Protein AF-A0A3B1C155-F1 (afdb_monomer_lite)

Organism: NCBI:txid652676

pLDDT: mean 76.12, std 13.98, range [40.44, 89.75]

Sequence (208 aa):
MAEFFSDTAYKRLPAVIKDLPEKERDVFIMLRMRRSESFIALRLGISLGQTREMVGRVQETLIKSGALDLIQDPVFYQLDHPRIDNELDSRPLELPSHEMDVADRLELERFYGALEKSIGQLSKRSRRLLSLWYNKEMTAKEILNFYKKLDILVKEGKPIGQTTVQDIFYALEKNIQNLLEIVRTNLKQDGIELTRPALKTILEETGV

Foldseek 3Di:
DDPPDDPVLLVPDDPLLVPDDPLLVVLLSCLLVVADLLLSCVVVVHDSVVSVVSVVVNCVSCVVVVNNCSRDPDDDDDPPDPPPPPDPDPDDPPPPPPPDDPVVVVVVVLLVVLLVVLLVPDDPLLNVLLLCCQQVVDQLVRVLVVCVVVQHDSDPPDGSVRDDSVNSVVSNVVSLVSSVVSSCVSSPDPPDPCDSVNSVVVSNSNSD

Radius of gyration: 22.33 Å; chains: 1; bounding box: 38×47×70 Å

Secondary structure (DSSP, 8-state):
----S-HHHHHTS-HHHHTS-HHHHHHHHHHHTT--HHHHHHHHT--HHHHHHHHHHHHHHHHHTT-GGGTS---PPPTT----S----------------HHHHHHHHHHHHHHHHHHHHS-HHHHHHHHHHHTS---HHHHHHHHHHTT--SSTTS-GGG--HHHHHHHHHHHHHHHHHHHHHHH--TT----HHHHHHHHHHH--

InterPro domains:
  IPR013324 RNA polymerase sigma factor, region 3/4-like [SSF88659] (93-143)

Structure (mmCIF, N/CA/C/O backbone):
data_AF-A0A3B1C155-F1
#
_entry.id   AF-A0A3B1C155-F1
#
loop_
_atom_site.group_PDB
_atom_site.id
_atom_site.type_symbol
_atom_site.label_atom_id
_atom_site.label_alt_id
_atom_site.label_comp_id
_atom_site.label_asym_id
_atom_site.label_entity_id
_atom_site.label_seq_id
_atom_site.pdbx_PDB_ins_code
_atom_site.Cartn_x
_atom_site.Cartn_y
_atom_site.Cartn_z
_atom_site.occupancy
_atom_site.B_iso_or_equiv
_atom_site.auth_seq_id
_atom_site.auth_comp_id
_atom_site.auth_asym_id
_atom_site.auth_atom_id
_atom_site.pdbx_PDB_model_num
ATOM 1 N N . MET A 1 1 ? -3.635 -24.640 -5.086 1.00 40.59 1 MET A N 1
ATOM 2 C CA . MET A 1 1 ? -3.632 -23.800 -6.299 1.00 40.59 1 MET A CA 1
ATOM 3 C C . MET A 1 1 ? -4.219 -22.466 -5.896 1.00 40.59 1 MET A C 1
ATOM 5 O O . MET A 1 1 ? -5.299 -22.471 -5.323 1.00 40.59 1 MET A O 1
ATOM 9 N N . ALA A 1 2 ? -3.460 -21.380 -6.014 1.00 41.53 2 ALA A N 1
ATOM 10 C CA . ALA A 1 2 ? -3.899 -20.064 -5.559 1.00 41.53 2 ALA A CA 1
ATOM 11 C C . ALA A 1 2 ? -4.259 -19.236 -6.791 1.00 41.53 2 ALA A C 1
ATOM 13 O O . ALA A 1 2 ? -3.395 -18.594 -7.373 1.00 41.53 2 ALA A O 1
ATOM 14 N N . GLU A 1 3 ? -5.521 -19.300 -7.209 1.00 55.50 3 GLU A N 1
ATOM 15 C CA . GLU A 1 3 ? -6.057 -18.365 -8.197 1.00 55.50 3 GLU A CA 1
ATOM 16 C C . GLU A 1 3 ? -6.078 -16.974 -7.551 1.00 55.50 3 GLU A C 1
ATOM 18 O O . GLU A 1 3 ? -6.815 -16.717 -6.596 1.00 55.50 3 GLU A O 1
ATOM 23 N N . PHE A 1 4 ? -5.190 -16.088 -8.008 1.00 63.94 4 PHE A N 1
ATOM 24 C CA . PHE A 1 4 ? -5.036 -14.744 -7.441 1.00 63.94 4 PHE A CA 1
ATOM 25 C C . PHE A 1 4 ? -6.164 -13.794 -7.857 1.00 63.94 4 PHE A C 1
ATOM 27 O O . PHE A 1 4 ? -6.412 -12.794 -7.175 1.00 63.94 4 PHE A O 1
ATOM 34 N N . PHE A 1 5 ? -6.848 -14.112 -8.955 1.00 72.12 5 PHE A N 1
ATOM 35 C CA . PHE A 1 5 ? -7.905 -13.315 -9.562 1.00 72.12 5 PHE A CA 1
ATOM 36 C C . PHE A 1 5 ? -9.134 -14.179 -9.863 1.00 72.12 5 PHE A C 1
ATOM 38 O O . PHE A 1 5 ? -9.058 -15.401 -9.889 1.00 72.12 5 PHE A O 1
ATOM 45 N N . SER A 1 6 ? -10.288 -13.544 -10.085 1.00 76.94 6 SER A N 1
ATOM 46 C CA . SER A 1 6 ? -11.517 -14.267 -10.436 1.00 76.94 6 SER A CA 1
ATOM 47 C C . SER A 1 6 ? -11.410 -14.960 -11.802 1.00 76.94 6 SER A C 1
ATOM 49 O O . SER A 1 6 ? -10.804 -14.416 -12.726 1.00 76.94 6 SER A O 1
ATOM 51 N N . ASP A 1 7 ? -12.113 -16.082 -11.989 1.00 73.44 7 ASP A N 1
ATOM 52 C CA . ASP A 1 7 ? -12.229 -16.790 -13.280 1.00 73.44 7 ASP A CA 1
ATOM 53 C C . ASP A 1 7 ? -12.593 -15.875 -14.453 1.00 73.44 7 ASP A C 1
ATOM 55 O O . ASP A 1 7 ? -12.176 -16.072 -15.598 1.00 73.44 7 ASP A O 1
ATOM 59 N N . THR A 1 8 ? -13.394 -14.844 -14.183 1.00 73.81 8 THR A N 1
ATOM 60 C CA . THR A 1 8 ? -13.796 -13.868 -15.196 1.00 73.81 8 THR A CA 1
ATOM 61 C C . THR A 1 8 ? -12.634 -13.022 -15.712 1.00 73.81 8 THR A C 1
ATOM 63 O O . THR A 1 8 ? -12.645 -12.655 -16.888 1.00 73.81 8 THR A O 1
ATOM 66 N N . ALA A 1 9 ? -11.628 -12.737 -14.879 1.00 74.75 9 ALA A N 1
ATOM 67 C CA . ALA A 1 9 ? -10.438 -11.993 -15.282 1.00 74.75 9 ALA A CA 1
ATOM 68 C C . ALA A 1 9 ? -9.596 -12.808 -16.274 1.00 74.75 9 ALA A C 1
ATOM 70 O O . ALA A 1 9 ? -9.249 -12.302 -17.341 1.00 74.75 9 ALA A O 1
ATOM 71 N N . TYR A 1 10 ? -9.383 -14.097 -15.990 1.00 76.25 10 TYR A N 1
ATOM 72 C CA . TYR A 1 10 ? -8.639 -15.003 -16.869 1.00 76.25 10 TYR A CA 1
ATOM 73 C C . TYR A 1 10 ? -9.369 -15.297 -18.190 1.00 76.25 10 TYR A C 1
ATOM 75 O O . TYR A 1 10 ? -8.744 -15.386 -19.249 1.00 76.25 10 TYR A O 1
ATOM 83 N N . LYS A 1 11 ? -10.708 -15.377 -18.182 1.00 77.81 11 LYS A N 1
ATOM 84 C CA . LYS A 1 11 ? -11.500 -15.581 -19.412 1.00 77.81 11 LYS A CA 1
ATOM 85 C C . LYS A 1 11 ? -11.393 -14.413 -20.398 1.00 77.81 11 LYS A C 1
ATOM 87 O O . LYS A 1 11 ? -11.384 -14.646 -21.610 1.00 77.81 11 LYS A O 1
ATOM 92 N N . ARG A 1 12 ? -11.287 -13.182 -19.883 1.00 79.25 12 ARG A N 1
ATOM 93 C CA . ARG A 1 12 ? -11.211 -11.928 -20.657 1.00 79.25 12 ARG A CA 1
ATOM 94 C C . ARG A 1 12 ? -9.800 -11.567 -21.131 1.00 79.25 12 ARG A C 1
ATOM 96 O O . ARG A 1 12 ? -9.617 -10.479 -21.675 1.00 79.25 12 ARG A O 1
ATOM 103 N N . LEU A 1 13 ? -8.815 -12.442 -20.928 1.00 83.06 13 LEU A N 1
ATOM 104 C CA . LEU A 1 13 ? -7.473 -12.235 -21.461 1.00 83.06 13 LEU A CA 1
ATOM 105 C C . LEU A 1 13 ? -7.482 -12.288 -23.003 1.00 83.06 13 LEU A C 1
ATOM 107 O O . LEU A 1 13 ? -8.156 -13.157 -23.575 1.00 83.06 13 LEU A O 1
ATOM 111 N N . PRO A 1 14 ? -6.733 -11.401 -23.682 1.00 83.12 14 PRO A N 1
ATOM 112 C CA . PRO A 1 14 ? -6.468 -11.517 -25.114 1.00 83.12 14 PRO A CA 1
ATOM 113 C C . PRO A 1 14 ? -5.831 -12.866 -25.448 1.00 83.12 14 PRO A C 1
ATOM 115 O O . PRO A 1 14 ? -5.092 -13.412 -24.630 1.00 83.12 14 PRO A O 1
ATOM 118 N N . ALA A 1 15 ? -6.076 -13.387 -26.654 1.00 83.06 15 ALA A N 1
ATOM 119 C CA . ALA A 1 15 ? -5.503 -14.664 -27.097 1.00 83.06 15 ALA A CA 1
ATOM 120 C C . ALA A 1 15 ? -3.973 -14.692 -26.933 1.00 83.06 15 ALA A C 1
ATOM 122 O O . ALA A 1 15 ? -3.433 -15.618 -26.347 1.00 83.06 15 ALA A O 1
ATOM 123 N N . VAL A 1 16 ? -3.314 -13.593 -27.302 1.00 80.62 16 VAL A N 1
ATOM 124 C CA . VAL A 1 16 ? -1.853 -13.431 -27.246 1.00 80.62 16 VAL A CA 1
ATOM 125 C C . VAL A 1 16 ? -1.290 -13.499 -25.818 1.00 80.62 16 VAL A C 1
ATOM 127 O O . VAL A 1 16 ? -0.154 -13.902 -25.615 1.00 80.62 16 VAL A O 1
ATOM 130 N N . ILE A 1 17 ? -2.092 -13.138 -24.811 1.00 86.00 17 ILE A N 1
ATOM 131 C CA . ILE A 1 17 ? -1.708 -13.230 -23.395 1.00 86.00 17 ILE A CA 1
ATOM 132 C C . ILE A 1 17 ? -2.067 -14.599 -22.809 1.00 86.00 17 ILE A C 1
ATOM 134 O O . ILE A 1 17 ? -1.412 -15.058 -21.878 1.00 86.00 17 ILE A O 1
ATOM 138 N N . LYS A 1 18 ? -3.088 -15.286 -23.341 1.00 84.69 18 LYS A N 1
ATOM 139 C CA . LYS A 1 18 ? -3.468 -16.636 -22.885 1.00 84.69 18 LYS A CA 1
ATOM 140 C C . LYS A 1 18 ? -2.357 -17.661 -23.103 1.00 84.69 18 LYS A C 1
ATOM 142 O O . LYS A 1 18 ? -2.266 -18.592 -22.307 1.00 84.69 18 LYS A O 1
ATOM 147 N N . ASP A 1 19 ? -1.519 -17.440 -24.112 1.00 84.31 19 ASP A N 1
ATOM 148 C CA . ASP A 1 19 ? -0.389 -18.305 -24.455 1.00 84.31 19 ASP A CA 1
ATOM 149 C C . ASP A 1 19 ? 0.839 -18.094 -23.545 1.00 84.31 19 ASP A C 1
ATOM 151 O O . ASP A 1 19 ? 1.776 -18.892 -23.575 1.00 84.31 19 ASP A O 1
ATOM 155 N N . LEU A 1 20 ? 0.841 -17.053 -22.701 1.00 85.00 20 LEU A N 1
ATOM 156 C CA . LEU A 1 20 ? 1.942 -16.768 -21.779 1.00 85.00 20 LEU A CA 1
ATOM 157 C C . LEU A 1 20 ? 1.885 -17.631 -20.497 1.00 85.00 20 LEU A C 1
ATOM 159 O O . LEU A 1 20 ? 0.808 -18.055 -20.049 1.00 85.00 20 LEU A O 1
ATOM 163 N N . PRO A 1 21 ? 3.040 -17.846 -19.835 1.00 87.50 21 PRO A N 1
ATOM 164 C CA . PRO A 1 21 ? 3.119 -18.448 -18.508 1.00 87.50 21 PRO A CA 1
ATOM 165 C C . PRO A 1 21 ? 2.150 -17.814 -17.502 1.00 87.50 21 PRO A C 1
ATOM 167 O O . PRO A 1 21 ? 1.868 -16.620 -17.540 1.00 87.50 21 PRO A O 1
ATOM 170 N N . GLU A 1 22 ? 1.658 -18.609 -16.551 1.00 84.38 22 GLU A N 1
ATOM 171 C CA . GLU A 1 22 ? 0.647 -18.186 -15.564 1.00 84.38 22 GLU A CA 1
ATOM 172 C C . GLU A 1 22 ? 1.036 -16.913 -14.796 1.00 84.38 22 GLU A C 1
ATOM 174 O O . GLU A 1 22 ? 0.240 -15.986 -14.687 1.00 84.38 22 GLU A O 1
ATOM 179 N N . LYS A 1 23 ? 2.304 -16.806 -14.384 1.00 85.12 23 LYS A N 1
ATOM 180 C CA . LYS A 1 23 ? 2.818 -15.603 -13.714 1.00 85.12 23 LYS A CA 1
ATOM 181 C C . LYS A 1 23 ? 2.786 -14.362 -14.606 1.00 85.12 23 LYS A C 1
ATOM 183 O O . LYS A 1 23 ? 2.501 -13.278 -14.122 1.00 85.12 23 LYS A O 1
ATOM 188 N N . GLU A 1 24 ? 3.049 -14.504 -15.901 1.00 85.56 24 GLU A N 1
ATOM 189 C CA . GLU A 1 24 ? 3.033 -13.385 -16.853 1.00 85.56 24 GLU A CA 1
ATOM 190 C C . GLU A 1 24 ? 1.596 -12.952 -17.184 1.00 85.56 24 GLU A C 1
ATOM 192 O O . GLU A 1 24 ? 1.324 -11.763 -17.361 1.00 85.56 24 GLU A O 1
ATOM 197 N N . ARG A 1 25 ? 0.641 -13.893 -17.155 1.00 87.75 25 ARG A N 1
ATOM 198 C CA . ARG A 1 25 ? -0.798 -13.589 -17.208 1.00 87.75 25 ARG A CA 1
ATOM 199 C C . ARG A 1 25 ? -1.250 -12.779 -15.995 1.00 87.75 25 ARG A C 1
ATOM 201 O O . ARG A 1 25 ? -1.991 -11.809 -16.154 1.00 87.75 25 ARG A O 1
ATOM 208 N N . ASP A 1 26 ? -0.766 -13.126 -14.806 1.00 86.81 26 ASP A N 1
ATOM 209 C CA . ASP A 1 26 ? -1.037 -12.364 -13.584 1.00 86.81 26 ASP A CA 1
ATOM 210 C C . ASP A 1 26 ? -0.421 -10.960 -13.639 1.00 86.81 26 ASP A C 1
ATOM 212 O O . ASP A 1 26 ? -1.090 -9.984 -13.293 1.00 86.81 26 ASP A O 1
ATOM 216 N N . VAL A 1 27 ? 0.815 -10.837 -14.142 1.00 87.31 27 VAL A N 1
ATOM 217 C CA . VAL A 1 27 ? 1.475 -9.542 -14.390 1.00 87.31 27 VAL A CA 1
ATOM 218 C C . VAL A 1 27 ? 0.626 -8.684 -15.329 1.00 87.31 27 VAL A C 1
ATOM 220 O O . VAL A 1 27 ? 0.359 -7.529 -15.008 1.00 87.31 27 VAL A O 1
ATOM 223 N N . PHE A 1 28 ? 0.119 -9.238 -16.435 1.00 87.31 28 PHE A N 1
ATOM 224 C CA . PHE A 1 28 ? -0.764 -8.512 -17.353 1.00 87.31 28 PHE A CA 1
ATOM 225 C C . PHE A 1 28 ? -2.033 -7.984 -16.667 1.00 87.31 28 PHE A C 1
ATOM 227 O O . PHE A 1 28 ? -2.400 -6.822 -16.854 1.00 87.31 28 PHE A O 1
ATOM 234 N N . ILE A 1 29 ? -2.703 -8.809 -15.855 1.00 85.62 29 ILE A N 1
ATOM 235 C CA . ILE A 1 29 ? -3.909 -8.387 -15.126 1.00 85.62 29 ILE A CA 1
ATOM 236 C C . ILE A 1 29 ? -3.573 -7.228 -14.177 1.00 85.62 29 ILE A C 1
ATOM 238 O O . ILE A 1 29 ? -4.312 -6.244 -14.128 1.00 85.62 29 ILE A O 1
ATOM 242 N N . MET A 1 30 ? -2.450 -7.308 -13.460 1.00 84.38 30 MET A N 1
ATOM 243 C CA . MET A 1 30 ? -2.012 -6.250 -12.545 1.00 84.38 30 MET A CA 1
ATOM 244 C C . MET A 1 30 ? -1.621 -4.958 -13.276 1.00 84.38 30 MET A C 1
ATOM 246 O O . MET A 1 30 ? -1.990 -3.876 -12.816 1.00 84.38 30 MET A O 1
ATOM 250 N N . LEU A 1 31 ? -0.953 -5.058 -14.428 1.00 83.69 31 LEU A N 1
ATOM 251 C CA . LEU A 1 31 ? -0.627 -3.911 -15.282 1.00 83.69 31 LEU A CA 1
ATOM 252 C C . LEU A 1 31 ? -1.895 -3.217 -15.787 1.00 83.69 31 LEU A C 1
ATOM 254 O O . LEU A 1 31 ? -2.018 -1.999 -15.681 1.00 83.69 31 LEU A O 1
ATOM 258 N N . ARG A 1 32 ? -2.896 -3.985 -16.230 1.00 83.88 32 ARG A N 1
ATOM 259 C CA . ARG A 1 32 ? -4.204 -3.447 -16.638 1.00 83.88 32 ARG A CA 1
ATOM 260 C C . ARG A 1 32 ? -4.941 -2.745 -15.490 1.00 83.88 32 ARG A C 1
ATOM 262 O O . ARG A 1 32 ? -5.703 -1.811 -15.719 1.00 83.88 32 ARG A O 1
ATOM 269 N N . MET A 1 33 ? -4.715 -3.175 -14.250 1.00 80.12 33 MET A N 1
ATOM 270 C CA . MET A 1 33 ? -5.220 -2.521 -13.036 1.00 80.12 33 MET A CA 1
ATOM 271 C C . MET A 1 33 ? -4.372 -1.316 -12.588 1.00 80.12 33 MET A C 1
ATOM 273 O O . MET A 1 33 ? -4.596 -0.809 -11.489 1.00 80.12 33 MET A O 1
ATOM 277 N N . ARG A 1 34 ? -3.406 -0.861 -13.402 1.00 79.00 34 ARG A N 1
ATOM 278 C CA . ARG A 1 34 ? -2.493 0.257 -13.111 1.00 79.00 34 ARG A CA 1
ATOM 279 C C . ARG A 1 34 ? -1.650 0.044 -11.847 1.00 79.00 34 ARG A C 1
ATOM 281 O O . ARG A 1 34 ? -1.345 0.991 -11.127 1.00 79.00 34 ARG A O 1
ATOM 288 N N . ARG A 1 35 ? -1.291 -1.207 -11.540 1.00 81.75 35 ARG A N 1
ATOM 289 C CA . ARG A 1 35 ? -0.404 -1.524 -10.410 1.00 81.75 35 ARG A CA 1
ATOM 290 C C . ARG A 1 35 ? 1.057 -1.328 -10.809 1.00 81.75 35 ARG A C 1
ATOM 292 O O . ARG A 1 35 ? 1.451 -1.683 -11.915 1.00 81.75 35 ARG A O 1
ATOM 299 N N . SER A 1 36 ? 1.850 -0.781 -9.890 1.00 81.38 36 SER A N 1
ATOM 300 C CA . SER A 1 36 ? 3.282 -0.552 -10.092 1.00 81.38 36 SER A CA 1
ATOM 301 C C . SER A 1 36 ? 4.075 -1.862 -10.116 1.00 81.38 36 SER A C 1
ATOM 303 O O . SER A 1 36 ? 3.673 -2.861 -9.516 1.00 81.38 36 SER A O 1
ATOM 305 N N . GLU A 1 37 ? 5.244 -1.854 -10.759 1.00 81.38 37 GLU A N 1
ATOM 306 C CA . GLU A 1 37 ? 6.154 -3.010 -10.786 1.00 81.38 37 GLU A CA 1
ATOM 307 C C . GLU A 1 37 ? 6.524 -3.479 -9.373 1.00 81.38 37 GLU A C 1
ATOM 309 O O . GLU A 1 37 ? 6.542 -4.676 -9.098 1.00 81.38 37 GLU A O 1
ATOM 314 N N . SER A 1 38 ? 6.737 -2.541 -8.447 1.00 74.00 38 SER A N 1
ATOM 315 C CA . SER A 1 38 ? 7.033 -2.835 -7.042 1.00 74.00 38 SER A CA 1
ATOM 316 C C . SER A 1 38 ? 5.896 -3.605 -6.364 1.00 74.00 38 SER A C 1
ATOM 318 O O . SER A 1 38 ? 6.141 -4.563 -5.629 1.00 74.00 38 SER A O 1
ATOM 320 N N . PHE A 1 39 ? 4.643 -3.232 -6.645 1.00 81.19 39 PHE A N 1
ATOM 321 C CA . PHE A 1 39 ? 3.471 -3.944 -6.139 1.00 81.19 39 PHE A CA 1
ATOM 322 C C . PHE A 1 39 ? 3.385 -5.360 -6.718 1.00 81.19 39 PHE A C 1
ATOM 324 O O . PHE A 1 39 ? 3.111 -6.315 -5.992 1.00 81.19 39 PHE A O 1
ATOM 331 N N . ILE A 1 40 ? 3.647 -5.506 -8.018 1.00 85.25 40 ILE A N 1
ATOM 332 C CA . ILE A 1 40 ? 3.621 -6.794 -8.721 1.00 85.25 40 ILE A CA 1
ATOM 333 C C . ILE A 1 40 ? 4.696 -7.737 -8.160 1.00 85.25 40 ILE A C 1
ATOM 335 O O . ILE A 1 40 ? 4.392 -8.890 -7.84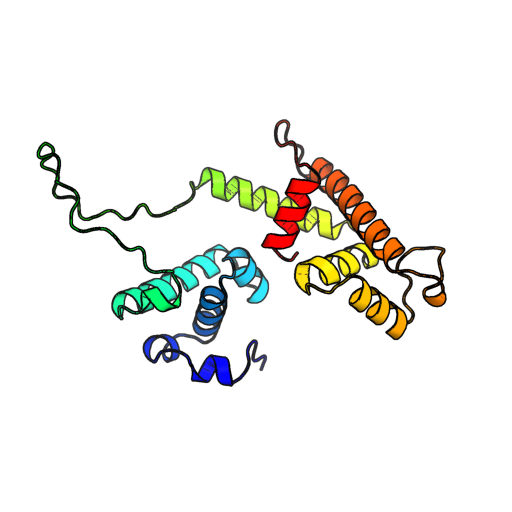7 1.00 85.25 40 ILE A O 1
ATOM 339 N N . ALA A 1 41 ? 5.918 -7.236 -7.955 1.00 83.38 41 ALA A N 1
ATOM 340 C CA . ALA A 1 41 ? 7.039 -7.988 -7.393 1.00 83.38 41 ALA A CA 1
ATOM 341 C C . ALA A 1 41 ? 6.702 -8.553 -6.007 1.00 83.38 41 ALA A C 1
ATOM 343 O O . ALA A 1 41 ? 6.821 -9.756 -5.757 1.00 83.38 41 ALA A O 1
ATOM 344 N N . LEU A 1 42 ? 6.184 -7.688 -5.130 1.00 79.50 42 LEU A N 1
ATOM 345 C CA . LEU A 1 42 ? 5.778 -8.051 -3.776 1.00 79.50 42 LEU A CA 1
ATOM 346 C C . LEU A 1 42 ? 4.606 -9.038 -3.776 1.00 79.50 42 LEU A C 1
ATOM 348 O O . LEU A 1 42 ? 4.569 -9.970 -2.972 1.00 79.50 42 LEU A O 1
ATOM 352 N N . ARG A 1 43 ? 3.654 -8.870 -4.698 1.00 81.94 43 ARG A N 1
ATOM 353 C CA . ARG A 1 43 ? 2.464 -9.720 -4.793 1.00 81.94 43 ARG A CA 1
ATOM 354 C C . ARG A 1 43 ? 2.772 -11.122 -5.314 1.00 81.94 43 ARG A C 1
ATOM 356 O O . ARG A 1 43 ? 2.146 -12.076 -4.857 1.00 81.94 43 ARG A O 1
ATOM 363 N N . LEU A 1 44 ? 3.714 -11.239 -6.246 1.00 82.81 44 LEU A N 1
ATOM 364 C CA . LEU A 1 44 ? 4.136 -12.508 -6.844 1.00 82.81 44 LEU A CA 1
ATOM 365 C C . LEU A 1 44 ? 5.293 -13.176 -6.084 1.00 82.81 44 LEU A C 1
ATOM 367 O O . LEU A 1 44 ? 5.643 -14.316 -6.396 1.00 82.81 44 LEU A O 1
ATOM 371 N N . GLY A 1 45 ? 5.871 -12.498 -5.086 1.00 82.88 45 GLY A N 1
ATOM 372 C CA . GLY A 1 45 ? 6.995 -13.003 -4.295 1.00 82.88 45 GLY A CA 1
ATOM 373 C C . GLY A 1 45 ? 8.269 -13.190 -5.123 1.00 82.88 45 GLY A C 1
ATOM 374 O O . GLY A 1 45 ? 9.026 -14.128 -4.877 1.00 82.88 45 GLY A O 1
ATOM 375 N N . ILE A 1 46 ? 8.473 -12.344 -6.135 1.00 85.56 46 ILE A N 1
ATOM 376 C CA . ILE A 1 46 ? 9.618 -12.385 -7.056 1.00 85.56 46 ILE A CA 1
ATOM 377 C C . ILE A 1 46 ? 10.433 -11.095 -6.950 1.00 85.56 46 ILE A C 1
ATOM 379 O O . ILE A 1 46 ? 9.963 -10.090 -6.418 1.00 85.56 46 ILE A O 1
ATOM 383 N N . SER A 1 47 ? 11.671 -11.113 -7.447 1.00 83.69 47 SER A N 1
ATOM 384 C CA . SER A 1 47 ? 12.509 -9.914 -7.413 1.00 83.69 47 SER A CA 1
ATOM 385 C C . SER A 1 47 ? 12.005 -8.844 -8.385 1.00 83.69 47 SER A C 1
ATOM 387 O O . SER A 1 47 ? 11.328 -9.127 -9.378 1.00 83.69 47 SER A O 1
ATOM 389 N N . LEU A 1 48 ? 12.369 -7.591 -8.118 1.00 77.00 48 LEU A N 1
ATOM 390 C CA . LEU A 1 48 ? 11.997 -6.455 -8.963 1.00 77.00 48 LEU A CA 1
ATOM 391 C C . LEU A 1 48 ? 12.611 -6.577 -10.371 1.00 77.00 48 LEU A C 1
ATOM 393 O O . LEU A 1 48 ? 11.942 -6.299 -11.361 1.00 77.00 48 LEU A O 1
ATOM 397 N N . GLY A 1 49 ? 13.831 -7.120 -10.473 1.00 78.19 49 GLY A N 1
ATOM 398 C CA . GLY A 1 49 ? 14.464 -7.457 -11.754 1.00 78.19 49 GLY A CA 1
ATOM 399 C C . GLY A 1 49 ? 13.679 -8.503 -12.553 1.00 78.19 49 GLY A C 1
ATOM 400 O O . GLY A 1 49 ? 13.374 -8.281 -13.720 1.00 78.19 49 GLY A O 1
ATOM 401 N N . GLN A 1 50 ? 13.253 -9.595 -11.910 1.00 79.69 50 GLN A N 1
ATOM 402 C CA . GLN A 1 50 ? 12.405 -10.610 -12.554 1.00 79.69 50 GLN A CA 1
ATOM 403 C C . GLN A 1 50 ? 11.040 -10.047 -12.960 1.00 79.69 50 GLN A C 1
ATOM 405 O O . GLN A 1 50 ? 10.496 -10.413 -13.998 1.00 79.69 50 GLN A O 1
ATOM 410 N N . THR A 1 51 ? 10.494 -9.138 -12.153 1.00 83.25 51 THR A N 1
ATOM 411 C CA . THR A 1 51 ? 9.232 -8.461 -12.458 1.00 83.25 51 THR A CA 1
ATOM 412 C C . THR A 1 51 ? 9.368 -7.596 -13.701 1.00 83.25 51 THR A C 1
ATOM 414 O O . THR A 1 51 ? 8.532 -7.704 -14.590 1.00 83.25 51 THR A O 1
ATOM 417 N N . ARG A 1 52 ? 10.448 -6.817 -13.824 1.00 78.88 52 ARG A N 1
ATOM 418 C CA . ARG A 1 52 ? 10.746 -6.032 -15.031 1.00 78.88 52 ARG A CA 1
ATOM 419 C C . ARG A 1 52 ? 10.907 -6.898 -16.269 1.00 78.88 52 ARG A C 1
ATOM 421 O O . ARG A 1 52 ? 10.345 -6.572 -17.305 1.00 78.88 52 ARG A O 1
ATOM 428 N N . GLU A 1 53 ? 11.605 -8.026 -16.166 1.00 82.88 53 GLU A N 1
ATOM 429 C CA . GLU A 1 53 ? 11.716 -8.973 -17.282 1.00 82.88 53 GLU A CA 1
ATOM 430 C C . GLU A 1 53 ? 10.355 -9.544 -17.703 1.00 82.88 53 GLU A C 1
ATOM 432 O O . GLU A 1 53 ? 10.113 -9.766 -18.889 1.00 82.88 53 GLU A O 1
ATOM 437 N N . MET A 1 54 ? 9.461 -9.816 -16.749 1.00 84.31 54 MET A N 1
ATOM 438 C CA . MET A 1 54 ? 8.107 -10.295 -17.043 1.00 84.31 54 MET A CA 1
ATOM 439 C C . MET A 1 54 ? 7.225 -9.191 -17.634 1.00 84.31 54 MET A C 1
ATOM 441 O O . MET A 1 54 ? 6.499 -9.441 -18.591 1.00 84.31 54 MET A O 1
ATOM 445 N N . VAL A 1 55 ? 7.315 -7.967 -17.113 1.00 84.25 55 VAL A N 1
ATOM 446 C CA . VAL A 1 55 ? 6.625 -6.790 -17.659 1.00 84.25 55 VAL A CA 1
ATOM 447 C C . VAL A 1 55 ? 7.095 -6.517 -19.087 1.00 84.25 55 VAL A C 1
ATOM 449 O O . VAL A 1 55 ? 6.256 -6.355 -19.969 1.00 84.25 55 VAL A O 1
ATOM 452 N N . GLY A 1 56 ? 8.405 -6.559 -19.337 1.00 81.94 56 GLY A N 1
ATOM 453 C CA . GLY A 1 56 ? 8.992 -6.391 -20.665 1.00 81.94 56 GLY A CA 1
ATOM 454 C C . GLY A 1 56 ? 8.510 -7.450 -21.656 1.00 81.94 56 GLY A C 1
ATOM 455 O O . GLY A 1 56 ? 8.097 -7.108 -22.758 1.00 81.94 56 GLY A O 1
ATOM 456 N N . ARG A 1 57 ? 8.450 -8.726 -21.250 1.00 81.88 57 ARG A N 1
ATOM 457 C CA . ARG A 1 57 ? 7.888 -9.810 -22.081 1.00 81.88 57 ARG A CA 1
ATOM 458 C C . ARG A 1 57 ? 6.412 -9.606 -22.410 1.00 81.88 57 ARG A C 1
ATOM 460 O O . ARG A 1 57 ? 6.005 -9.791 -23.559 1.00 81.88 57 ARG A O 1
ATOM 467 N N . VAL A 1 58 ? 5.606 -9.205 -21.426 1.00 84.56 58 VAL A N 1
ATOM 468 C CA . VAL A 1 58 ? 4.181 -8.897 -21.628 1.00 84.56 58 VAL A CA 1
ATOM 469 C C . VAL A 1 58 ? 4.022 -7.710 -22.581 1.00 84.56 58 VAL A C 1
ATOM 471 O O . VAL A 1 58 ? 3.241 -7.792 -23.526 1.00 84.56 58 VAL A O 1
ATOM 474 N N . GLN A 1 59 ? 4.791 -6.636 -22.389 1.00 81.19 59 GLN A N 1
ATOM 475 C CA . GLN A 1 59 ? 4.789 -5.463 -23.265 1.00 81.19 59 GLN A CA 1
ATOM 476 C C . GLN A 1 59 ? 5.217 -5.814 -24.690 1.00 81.19 59 GLN A C 1
ATOM 478 O O . GLN A 1 59 ? 4.510 -5.469 -25.628 1.00 81.19 59 GLN A O 1
ATOM 483 N N . GL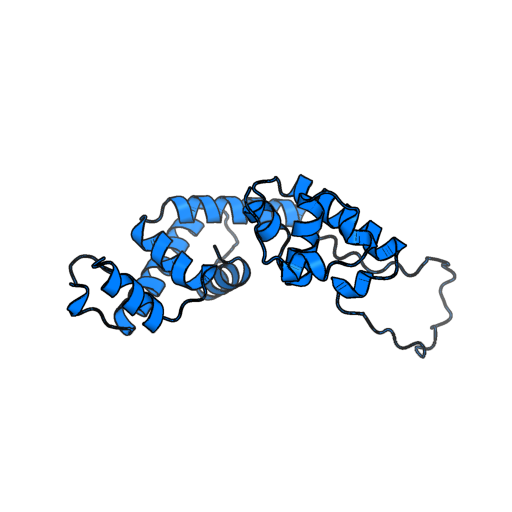U A 1 60 ? 6.311 -6.552 -24.872 1.00 78.44 60 GLU A N 1
ATOM 484 C CA . GLU A 1 60 ? 6.790 -6.980 -26.189 1.00 78.44 60 GLU A CA 1
ATOM 485 C C . GLU A 1 60 ? 5.735 -7.823 -26.923 1.00 78.44 60 GLU A C 1
ATOM 487 O O . GLU A 1 60 ? 5.487 -7.634 -28.116 1.00 78.44 60 GLU A O 1
ATOM 492 N N . THR A 1 61 ? 5.057 -8.712 -26.198 1.00 81.75 61 THR A N 1
ATOM 493 C CA . THR A 1 61 ? 3.972 -9.547 -26.730 1.00 81.75 61 THR A CA 1
ATOM 494 C C . THR A 1 61 ? 2.765 -8.705 -27.164 1.00 81.75 61 THR A C 1
ATOM 496 O O . THR A 1 61 ? 2.169 -8.950 -28.218 1.00 81.75 61 THR A O 1
ATOM 499 N N . LEU A 1 62 ? 2.419 -7.669 -26.397 1.00 80.25 62 LEU A N 1
ATOM 500 C CA . LEU A 1 62 ? 1.346 -6.729 -26.736 1.00 80.25 62 LEU A CA 1
ATOM 501 C C . LEU A 1 62 ? 1.726 -5.787 -27.884 1.00 80.25 62 LEU A C 1
ATOM 503 O O . LEU A 1 62 ? 0.888 -5.506 -28.734 1.00 80.25 62 LEU A O 1
ATOM 507 N N . ILE A 1 63 ? 2.987 -5.360 -27.972 1.00 77.94 63 ILE A N 1
ATOM 508 C CA . ILE A 1 63 ? 3.513 -4.549 -29.080 1.00 77.94 63 ILE A CA 1
ATOM 509 C C . ILE A 1 63 ? 3.451 -5.342 -30.385 1.00 77.94 63 ILE A C 1
ATOM 511 O O . ILE A 1 63 ? 2.893 -4.860 -31.369 1.00 77.94 63 ILE A O 1
ATOM 515 N N . LYS A 1 64 ? 3.950 -6.586 -30.391 1.00 77.62 64 LYS A N 1
ATOM 516 C CA . LYS A 1 64 ? 3.919 -7.469 -31.573 1.00 77.62 64 LYS A CA 1
ATOM 517 C C . LYS A 1 64 ? 2.500 -7.750 -32.067 1.00 77.62 64 LYS A C 1
ATOM 519 O O . LYS A 1 64 ? 2.311 -8.010 -33.250 1.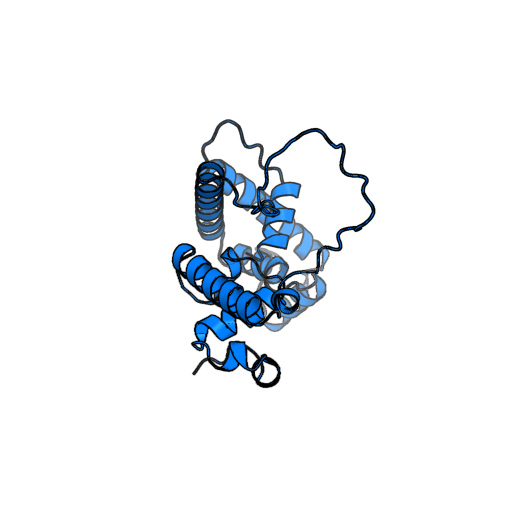00 77.62 64 LYS A O 1
ATOM 524 N N . SER A 1 65 ? 1.517 -7.700 -31.172 1.00 80.19 65 SER A N 1
ATOM 525 C CA . SER A 1 65 ? 0.103 -7.900 -31.498 1.00 80.19 65 SER A CA 1
ATOM 526 C C . SER A 1 65 ? -0.689 -6.607 -31.704 1.00 80.19 65 SER A C 1
ATOM 528 O O . SER A 1 65 ? -1.880 -6.678 -31.999 1.00 80.19 65 SER A O 1
ATOM 530 N N . GLY A 1 66 ? -0.054 -5.437 -31.575 1.00 75.81 66 GLY A N 1
ATOM 531 C CA . GLY A 1 66 ? -0.711 -4.136 -31.717 1.00 75.81 66 GLY A CA 1
ATOM 532 C C . GLY A 1 66 ? -1.737 -3.820 -30.623 1.00 75.81 66 GLY A C 1
ATOM 533 O O . GLY A 1 66 ? -2.582 -2.960 -30.832 1.00 75.81 66 GLY A O 1
ATOM 534 N N . ALA A 1 67 ? -1.674 -4.507 -29.480 1.00 80.94 67 ALA A N 1
ATOM 535 C CA . ALA A 1 67 ? -2.634 -4.421 -28.377 1.00 80.94 67 ALA A CA 1
ATOM 536 C C . ALA A 1 67 ? -2.034 -3.766 -27.113 1.00 80.94 67 ALA A C 1
ATOM 538 O O . ALA A 1 67 ? -2.395 -4.101 -25.981 1.00 80.94 67 ALA A O 1
ATOM 539 N N . LEU A 1 68 ? -1.047 -2.877 -27.288 1.00 77.88 68 LEU A N 1
ATOM 540 C CA . LEU A 1 68 ? -0.378 -2.168 -26.185 1.00 77.88 68 LEU A CA 1
ATOM 541 C C . LEU A 1 68 ? -1.335 -1.231 -25.424 1.00 77.88 68 LEU A C 1
ATOM 543 O O . LEU A 1 68 ? -1.182 -1.018 -24.220 1.00 77.88 68 LEU A O 1
ATOM 547 N N . ASP A 1 69 ? -2.366 -0.754 -26.114 1.00 73.62 69 ASP A N 1
ATOM 548 C CA . ASP A 1 69 ? -3.482 0.036 -25.587 1.00 73.62 69 ASP A CA 1
ATOM 549 C C . ASP A 1 69 ? -4.244 -0.656 -24.440 1.00 73.62 69 ASP A C 1
ATOM 551 O O . ASP A 1 69 ? -4.944 -0.015 -23.659 1.00 73.62 69 ASP A O 1
ATOM 555 N N . LEU A 1 70 ? -4.091 -1.975 -24.287 1.00 78.12 70 LEU A N 1
ATOM 556 C CA . LEU A 1 70 ? -4.694 -2.735 -23.192 1.00 78.12 70 LEU A CA 1
ATOM 557 C C . LEU A 1 70 ? -4.033 -2.500 -21.829 1.00 78.12 70 LEU A C 1
ATOM 559 O O . LEU A 1 70 ? -4.647 -2.813 -20.803 1.00 78.12 70 LEU A O 1
ATOM 563 N N . ILE A 1 71 ? -2.793 -2.009 -21.813 1.00 76.06 71 ILE A N 1
ATOM 564 C CA . ILE A 1 71 ? -2.019 -1.757 -20.588 1.00 76.06 71 ILE A CA 1
ATOM 565 C C . ILE A 1 71 ? -1.521 -0.314 -20.471 1.00 76.06 71 ILE A C 1
ATOM 567 O O . ILE A 1 71 ? -1.165 0.102 -19.370 1.00 76.06 71 ILE A O 1
ATOM 571 N N . GLN A 1 72 ? -1.502 0.448 -21.565 1.00 68.44 72 GLN A N 1
ATOM 572 C CA . GLN A 1 72 ? -1.110 1.855 -21.584 1.00 68.44 72 GLN A CA 1
ATOM 573 C C . GLN A 1 72 ? -2.186 2.706 -22.256 1.00 68.44 72 GLN A C 1
ATOM 575 O O . GLN A 1 72 ? -2.791 2.288 -23.239 1.00 68.44 72 GLN A O 1
ATOM 580 N N . ASP A 1 73 ? -2.409 3.912 -21.732 1.00 53.75 73 ASP A N 1
ATOM 581 C CA . ASP A 1 73 ? -3.314 4.869 -22.368 1.00 53.75 73 ASP A CA 1
ATOM 582 C C . ASP A 1 73 ? -2.717 5.308 -23.727 1.00 53.75 73 ASP A C 1
ATOM 584 O O . ASP A 1 73 ? -1.520 5.607 -23.799 1.00 53.75 73 ASP A O 1
ATOM 588 N N . PRO A 1 74 ? -3.507 5.351 -24.816 1.00 50.59 74 PRO A N 1
ATOM 589 C CA . PRO A 1 74 ? -3.009 5.769 -26.120 1.00 50.59 74 PRO A CA 1
ATOM 590 C C . PRO A 1 74 ? -2.597 7.243 -26.089 1.00 50.59 74 PRO A C 1
ATOM 592 O O . PRO A 1 74 ? -3.385 8.126 -25.745 1.00 50.59 74 PRO A O 1
ATOM 595 N N . VAL A 1 75 ? -1.356 7.518 -26.487 1.00 49.31 75 VAL A N 1
ATOM 596 C CA . VAL A 1 75 ? -0.859 8.883 -26.676 1.00 49.31 75 VAL A CA 1
ATOM 597 C C . VAL A 1 75 ? -1.259 9.343 -28.076 1.00 49.31 75 VAL A C 1
ATOM 599 O O . VAL A 1 75 ? -0.786 8.808 -29.078 1.00 49.31 75 VAL A O 1
ATOM 602 N N . PHE A 1 76 ? -2.156 10.324 -28.160 1.00 47.53 76 PHE A N 1
ATOM 603 C CA . PHE A 1 76 ? -2.567 10.913 -29.434 1.00 47.53 76 PHE A CA 1
ATOM 604 C C . PHE A 1 76 ? -1.579 12.005 -29.850 1.00 47.53 76 PHE A C 1
ATOM 606 O O . PHE A 1 76 ? -1.460 13.027 -29.175 1.00 47.53 76 PHE A O 1
ATOM 613 N N . TYR A 1 77 ? -0.908 11.814 -30.985 1.00 46.78 77 TYR A N 1
ATOM 614 C CA . TYR A 1 77 ? -0.100 12.853 -31.623 1.00 46.78 77 TYR A CA 1
ATOM 615 C C . TYR A 1 77 ? -0.927 13.553 -32.706 1.00 46.78 77 TYR A C 1
ATOM 617 O O . TYR A 1 77 ? -1.521 12.897 -33.562 1.00 46.78 77 TYR A O 1
ATOM 625 N N . GLN A 1 78 ? -0.969 14.886 -32.681 1.00 43.62 78 GLN A N 1
ATOM 626 C CA . GLN A 1 78 ? -1.546 15.668 -33.774 1.00 43.62 78 GLN A CA 1
ATOM 627 C C . GLN A 1 78 ? -0.588 15.632 -34.971 1.00 43.62 78 GLN A C 1
ATOM 629 O O . GLN A 1 78 ? 0.570 16.024 -34.854 1.00 43.62 78 GLN A O 1
ATOM 634 N N . LEU A 1 79 ? -1.073 15.152 -36.118 1.00 50.19 79 LEU A N 1
ATOM 635 C CA . LEU A 1 79 ? -0.290 15.014 -37.355 1.00 50.19 79 LEU A CA 1
ATOM 636 C C . LEU A 1 79 ? 0.066 16.367 -38.008 1.00 50.19 79 LEU A C 1
ATOM 638 O O . LEU A 1 79 ? 0.916 16.405 -38.892 1.00 50.19 79 LEU A O 1
ATOM 642 N N . ASP A 1 80 ? -0.538 17.467 -37.544 1.00 49.28 80 ASP A N 1
ATOM 643 C CA . ASP A 1 80 ? -0.488 18.789 -38.184 1.00 49.28 80 ASP A CA 1
ATOM 644 C C . ASP A 1 80 ? 0.505 19.771 -37.535 1.00 49.28 80 ASP A C 1
ATOM 646 O O . ASP A 1 80 ? 0.308 20.987 -37.586 1.00 49.28 80 ASP A O 1
ATOM 650 N N . HIS A 1 81 ? 1.589 19.291 -36.916 1.00 46.19 81 HIS A N 1
ATOM 651 C CA . HIS A 1 81 ? 2.674 20.200 -36.543 1.00 46.19 81 HIS A CA 1
ATOM 652 C C . HIS A 1 81 ? 3.594 20.444 -37.749 1.00 46.19 81 HIS A C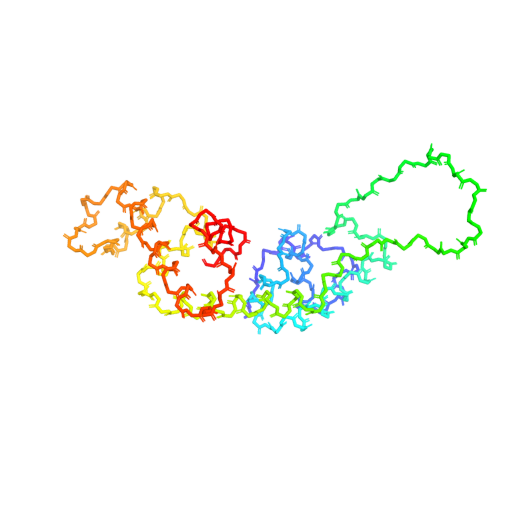 1
ATOM 654 O O . HIS A 1 81 ? 4.198 19.490 -38.249 1.00 46.19 81 HIS A O 1
ATOM 660 N N . PRO A 1 82 ? 3.722 21.695 -38.242 1.00 45.38 82 PRO A N 1
ATOM 661 C CA . PRO A 1 82 ? 4.629 21.993 -39.337 1.00 45.38 82 PRO A CA 1
ATOM 662 C C . PRO A 1 82 ? 6.050 21.668 -38.880 1.00 45.38 82 PRO A C 1
ATOM 664 O O . PRO A 1 82 ? 6.564 22.264 -37.932 1.00 45.38 82 PRO A O 1
ATOM 667 N N . ARG A 1 83 ? 6.667 20.686 -39.545 1.00 49.31 83 ARG A N 1
ATOM 668 C CA . ARG A 1 83 ? 8.092 20.388 -39.404 1.00 49.31 83 ARG A CA 1
ATOM 669 C C . ARG A 1 83 ? 8.860 21.685 -39.640 1.00 49.31 83 ARG A C 1
ATOM 671 O O . ARG A 1 83 ? 8.798 22.247 -40.729 1.00 49.31 83 ARG A O 1
ATOM 678 N N . ILE A 1 84 ? 9.553 22.172 -38.614 1.00 46.53 84 ILE A N 1
ATOM 679 C CA . ILE A 1 84 ? 10.554 23.217 -38.802 1.00 46.53 84 ILE A CA 1
ATOM 680 C C . ILE A 1 84 ? 11.715 22.531 -39.518 1.00 46.53 84 ILE A C 1
ATOM 682 O O . ILE A 1 84 ? 12.346 21.618 -38.993 1.00 46.53 84 ILE A O 1
ATOM 686 N N . ASP A 1 85 ? 11.890 22.927 -40.768 1.00 50.25 85 ASP A N 1
ATOM 687 C CA . ASP A 1 85 ? 12.594 22.216 -41.830 1.00 50.25 85 ASP A CA 1
ATOM 688 C C . ASP A 1 85 ? 14.122 22.361 -41.722 1.00 50.25 85 ASP A C 1
ATOM 690 O O . ASP A 1 85 ? 14.764 22.845 -42.648 1.00 50.25 85 ASP A O 1
ATOM 694 N N . ASN A 1 86 ? 14.717 22.036 -40.565 1.00 47.22 86 ASN A N 1
ATOM 695 C CA . ASN A 1 86 ? 16.135 22.338 -40.337 1.00 47.22 86 ASN A CA 1
ATOM 696 C C . ASN A 1 86 ? 16.984 21.299 -39.602 1.00 47.22 86 ASN A C 1
ATOM 698 O O . ASN A 1 86 ? 18.102 21.636 -39.230 1.00 47.22 86 ASN A O 1
ATOM 702 N N . GLU A 1 87 ? 16.557 20.043 -39.475 1.00 41.44 87 GLU A N 1
ATOM 703 C CA . GLU A 1 87 ? 17.501 18.961 -39.163 1.00 41.44 87 GLU A CA 1
ATOM 704 C C . GLU A 1 87 ? 17.192 17.715 -40.001 1.00 41.44 87 GLU A C 1
ATOM 706 O O . GLU A 1 87 ? 16.203 17.009 -39.794 1.00 41.44 87 GLU A O 1
ATOM 711 N N . LEU A 1 88 ? 18.070 17.453 -40.978 1.00 47.56 88 LEU A N 1
ATOM 712 C CA . LEU A 1 88 ? 18.304 16.110 -41.494 1.00 47.56 88 LEU A CA 1
ATOM 713 C C . LEU A 1 88 ? 18.810 15.260 -40.325 1.00 47.56 88 LEU A C 1
ATOM 715 O O . LEU A 1 88 ? 20.011 15.158 -40.099 1.00 47.56 88 LEU A O 1
ATOM 719 N N . ASP A 1 89 ? 17.902 14.633 -39.596 1.00 43.03 89 ASP A N 1
ATOM 720 C CA . ASP A 1 89 ? 18.234 13.407 -38.896 1.00 43.03 89 ASP A CA 1
ATOM 721 C C . ASP A 1 89 ? 17.023 12.485 -38.988 1.00 43.03 89 ASP A C 1
ATOM 723 O O . ASP A 1 89 ? 15.990 12.654 -38.341 1.00 43.03 89 ASP A O 1
ATOM 727 N N . SER A 1 90 ? 17.138 11.511 -39.884 1.00 46.62 90 SER A N 1
ATOM 728 C CA . SER A 1 90 ? 16.276 10.343 -39.975 1.00 46.62 90 SER A CA 1
ATOM 729 C C . SER A 1 90 ? 16.472 9.473 -38.734 1.00 46.62 90 SER A C 1
ATOM 731 O O . SER A 1 90 ? 16.979 8.356 -38.822 1.00 46.62 90 SER A O 1
ATOM 733 N N . ARG A 1 91 ? 16.098 9.993 -37.566 1.00 40.44 91 ARG A N 1
ATOM 734 C CA . ARG A 1 91 ? 15.902 9.182 -36.375 1.00 40.44 91 ARG A CA 1
ATOM 735 C C . ARG A 1 91 ? 14.444 8.732 -36.372 1.00 40.44 91 ARG A C 1
ATOM 737 O O . ARG A 1 91 ? 13.557 9.560 -36.607 1.00 40.44 91 ARG A O 1
ATOM 744 N N . PRO A 1 92 ? 14.160 7.432 -36.179 1.00 43.12 92 PRO A N 1
ATOM 745 C CA . PRO A 1 92 ? 12.801 7.008 -35.863 1.00 43.12 92 PRO A CA 1
ATOM 746 C C . PRO A 1 92 ? 12.295 7.846 -34.682 1.00 43.12 92 PRO A C 1
ATOM 748 O O . PRO A 1 92 ? 13.106 8.318 -33.890 1.00 43.12 92 PRO A O 1
ATOM 751 N N . LEU A 1 93 ? 10.978 8.060 -34.583 1.00 44.53 93 LEU A N 1
ATOM 752 C CA . LEU A 1 93 ? 10.368 8.657 -33.394 1.00 44.53 93 LEU A CA 1
ATOM 753 C C . LEU A 1 93 ? 10.844 7.858 -32.167 1.00 44.53 93 LEU A C 1
ATOM 755 O O . LEU A 1 93 ? 10.298 6.802 -31.853 1.00 44.53 93 LEU A O 1
ATOM 759 N N . GLU A 1 94 ? 11.893 8.334 -31.506 1.00 43.22 94 GLU A N 1
ATOM 760 C CA . GLU A 1 94 ? 12.318 7.835 -30.213 1.00 43.22 94 GLU A CA 1
ATOM 761 C C . GLU A 1 94 ? 11.278 8.371 -29.239 1.00 43.22 94 GLU A C 1
ATOM 763 O O . GLU A 1 94 ? 11.319 9.521 -28.803 1.00 43.22 94 GLU A O 1
ATOM 768 N N . LEU A 1 95 ? 10.258 7.549 -28.979 1.00 42.94 95 LEU A N 1
ATOM 769 C CA . LEU A 1 95 ? 9.404 7.735 -27.818 1.00 42.94 95 LEU A CA 1
ATOM 770 C C . LEU A 1 95 ? 10.358 7.888 -26.630 1.00 42.94 95 LEU A C 1
ATOM 772 O O . LEU A 1 95 ? 11.188 6.995 -26.447 1.00 42.94 95 LEU A O 1
ATOM 776 N N . PRO A 1 96 ? 10.298 8.982 -25.850 1.00 42.16 96 PRO A N 1
ATOM 777 C CA . PRO A 1 96 ? 11.121 9.097 -24.663 1.00 42.16 96 PRO A CA 1
ATOM 778 C C . PRO A 1 96 ? 10.729 7.939 -23.754 1.00 42.16 96 PRO A C 1
ATOM 780 O O . PRO A 1 96 ? 9.673 7.952 -23.118 1.00 42.16 96 PRO A O 1
ATOM 783 N N . SER A 1 97 ? 11.554 6.895 -23.737 1.00 45.41 97 SER A N 1
ATOM 784 C CA . SER A 1 97 ? 11.453 5.853 -22.742 1.00 45.41 97 SER A CA 1
ATOM 785 C C . SER A 1 97 ? 11.608 6.582 -21.421 1.00 45.41 97 SER A C 1
ATOM 787 O O . SER A 1 97 ? 12.637 7.214 -21.179 1.00 45.41 97 SER A O 1
ATOM 789 N N . HIS A 1 98 ? 10.577 6.554 -20.582 1.00 52.09 98 HIS A N 1
ATOM 790 C CA . HIS A 1 98 ? 10.648 7.039 -19.206 1.00 52.09 98 HIS A CA 1
ATOM 791 C C . HIS A 1 98 ? 11.524 6.069 -18.387 1.00 52.09 98 HIS A C 1
ATOM 793 O O . HIS A 1 98 ? 11.127 5.513 -17.365 1.00 52.09 98 HIS A O 1
ATOM 799 N N . GLU A 1 99 ? 12.719 5.772 -18.893 1.00 58.16 99 GLU A N 1
ATOM 800 C CA . GLU A 1 99 ? 13.737 5.013 -18.209 1.00 58.16 99 GLU A CA 1
ATOM 801 C C . GLU A 1 99 ? 14.355 5.955 -17.191 1.00 58.16 99 GLU A C 1
ATOM 803 O O . GLU A 1 99 ? 15.271 6.716 -17.470 1.00 58.16 99 GLU A O 1
ATOM 808 N N . MET A 1 100 ? 13.760 5.930 -16.000 1.00 63.03 100 MET A N 1
ATOM 809 C CA . MET A 1 100 ? 14.315 6.549 -14.804 1.00 63.03 100 MET A CA 1
ATOM 810 C C . MET A 1 100 ? 15.787 6.144 -14.675 1.00 63.03 100 MET A C 1
ATOM 812 O O . MET A 1 100 ? 16.090 4.952 -14.827 1.00 63.03 100 MET A O 1
ATOM 816 N N . ASP A 1 101 ? 16.666 7.112 -14.414 1.00 77.44 101 ASP A N 1
ATOM 817 C CA . ASP A 1 101 ? 18.109 6.888 -14.375 1.00 77.44 101 ASP A CA 1
ATOM 818 C C . ASP A 1 101 ? 18.466 5.765 -13.385 1.00 77.44 101 ASP A C 1
ATOM 820 O O . ASP A 1 101 ? 17.781 5.518 -12.386 1.00 77.44 101 ASP A O 1
ATOM 824 N N . VAL A 1 102 ? 19.540 5.032 -13.671 1.00 72.69 102 VAL A N 1
ATOM 825 C CA . VAL A 1 102 ? 20.011 3.920 -12.836 1.00 72.69 102 VAL A CA 1
ATOM 826 C C . VAL A 1 102 ? 20.371 4.416 -11.432 1.00 72.69 102 VAL A C 1
ATOM 828 O O . VAL A 1 102 ? 20.142 3.692 -10.459 1.00 72.69 102 VAL A O 1
ATOM 831 N N . ALA A 1 103 ? 20.877 5.648 -11.313 1.00 73.56 103 ALA A N 1
ATOM 832 C CA . ALA A 1 103 ? 21.144 6.287 -10.029 1.00 73.56 103 ALA A CA 1
ATOM 833 C C . ALA A 1 103 ? 19.849 6.522 -9.232 1.00 73.56 103 ALA A C 1
ATOM 835 O O . ALA A 1 103 ? 19.732 6.032 -8.107 1.00 73.56 103 ALA A O 1
ATOM 836 N N . ASP A 1 104 ? 18.844 7.147 -9.850 1.00 73.50 104 ASP A N 1
ATOM 837 C CA . ASP A 1 104 ? 17.533 7.402 -9.237 1.00 73.50 104 ASP A CA 1
ATOM 838 C C . ASP A 1 104 ? 16.831 6.099 -8.819 1.00 73.50 104 ASP A C 1
ATOM 840 O O . ASP A 1 104 ? 16.215 6.003 -7.754 1.00 73.50 104 ASP A O 1
ATOM 844 N N . ARG A 1 105 ? 16.961 5.041 -9.634 1.00 72.56 105 ARG A N 1
ATOM 845 C CA . ARG A 1 105 ? 16.453 3.695 -9.316 1.00 72.56 105 ARG A CA 1
ATOM 846 C C . ARG A 1 105 ? 17.086 3.138 -8.048 1.00 72.56 105 ARG A C 1
ATOM 848 O O . ARG A 1 105 ? 16.372 2.611 -7.196 1.00 72.56 105 ARG A O 1
ATOM 855 N N . LEU A 1 106 ? 18.406 3.247 -7.922 1.00 77.69 106 LEU A N 1
ATOM 856 C CA . LEU A 1 106 ? 19.136 2.741 -6.764 1.00 77.69 106 LEU A CA 1
ATOM 857 C C . LEU A 1 106 ? 18.776 3.517 -5.490 1.00 77.69 106 LEU A C 1
ATOM 859 O O . LEU A 1 106 ? 18.682 2.928 -4.411 1.00 77.69 106 LEU A O 1
ATOM 863 N N . GLU A 1 107 ? 18.551 4.826 -5.597 1.00 76.88 107 GLU A N 1
ATOM 864 C CA . GLU A 1 107 ? 18.094 5.653 -4.479 1.00 76.88 107 GLU A CA 1
ATOM 865 C C . GLU A 1 107 ? 16.680 5.283 -4.028 1.00 76.88 107 GLU A C 1
ATOM 867 O O . GLU A 1 107 ? 16.445 5.104 -2.829 1.00 76.88 107 GLU A O 1
ATOM 872 N N . LEU A 1 108 ? 15.759 5.064 -4.969 1.00 77.69 108 LEU A N 1
ATOM 873 C CA . LEU A 1 108 ? 14.405 4.610 -4.655 1.00 77.69 108 LEU A CA 1
ATOM 874 C C . LEU A 1 108 ? 14.388 3.221 -4.013 1.00 77.69 108 LEU A C 1
ATOM 876 O O . LEU A 1 108 ? 13.674 3.016 -3.032 1.00 77.69 108 LEU A O 1
ATOM 880 N N . GLU A 1 109 ? 15.196 2.273 -4.493 1.00 79.25 109 GLU A N 1
ATOM 881 C CA . GLU A 1 109 ? 15.319 0.953 -3.859 1.00 79.25 109 GLU A CA 1
ATOM 882 C C . GLU A 1 109 ? 15.839 1.053 -2.420 1.00 79.25 109 GLU A C 1
ATOM 884 O O . GLU A 1 109 ? 15.311 0.397 -1.517 1.00 79.25 109 GLU A O 1
ATOM 889 N N . ARG A 1 110 ? 16.828 1.921 -2.172 1.00 80.56 110 ARG A N 1
ATOM 890 C CA . ARG A 1 110 ? 17.327 2.192 -0.814 1.00 80.56 110 ARG A CA 1
ATOM 891 C C . ARG A 1 110 ? 16.244 2.798 0.070 1.00 80.56 110 ARG A C 1
ATOM 893 O O . ARG A 1 110 ? 16.094 2.371 1.216 1.00 80.56 110 ARG A O 1
ATOM 900 N N . PHE A 1 111 ? 15.480 3.754 -0.455 1.00 82.94 111 PHE A N 1
ATOM 901 C CA . PHE A 1 111 ? 14.373 4.373 0.263 1.00 82.94 111 PHE A CA 1
ATOM 902 C C . PHE A 1 111 ? 13.293 3.347 0.626 1.00 82.94 111 PHE A C 1
ATOM 904 O O . PHE A 1 111 ? 12.913 3.248 1.794 1.00 82.94 111 PHE A O 1
ATOM 911 N N . TYR A 1 112 ? 12.843 2.532 -0.331 1.00 81.56 112 TYR A N 1
ATOM 912 C CA . TYR A 1 112 ? 11.827 1.509 -0.079 1.00 81.56 112 TYR A CA 1
ATOM 913 C C . TYR A 1 112 ? 12.313 0.423 0.881 1.00 81.56 112 TYR A C 1
ATOM 915 O O . TYR A 1 112 ? 11.568 0.038 1.783 1.00 81.56 112 TYR A O 1
ATOM 923 N N . GLY A 1 113 ? 13.573 -0.007 0.776 1.00 80.50 113 GLY A N 1
ATOM 924 C CA . GLY A 1 113 ? 14.169 -0.932 1.742 1.00 80.50 113 GLY A CA 1
ATOM 925 C C . GLY A 1 113 ? 14.224 -0.345 3.158 1.00 80.50 113 GLY A C 1
ATOM 926 O O . GLY A 1 113 ? 13.929 -1.031 4.142 1.00 80.50 113 GLY A O 1
ATOM 927 N N . ALA A 1 114 ? 14.545 0.946 3.288 1.00 82.31 114 ALA A N 1
ATOM 928 C CA . ALA A 1 114 ? 14.512 1.644 4.570 1.00 82.31 114 ALA A CA 1
ATOM 929 C C . ALA A 1 114 ? 13.081 1.785 5.111 1.00 82.31 114 ALA A C 1
ATOM 931 O O . ALA A 1 114 ? 12.863 1.605 6.314 1.00 82.31 114 ALA A O 1
ATOM 932 N N . LEU A 1 115 ? 12.101 2.060 4.247 1.00 84.50 115 LEU A N 1
ATOM 933 C CA . LEU A 1 115 ? 10.689 2.154 4.611 1.00 84.50 115 LEU A CA 1
ATOM 934 C C . LEU A 1 115 ? 10.153 0.808 5.110 1.00 84.50 115 LEU A C 1
ATOM 936 O O . LEU A 1 115 ? 9.565 0.754 6.189 1.00 84.50 115 LEU A O 1
ATOM 940 N N . GLU A 1 116 ? 10.420 -0.286 4.399 1.00 84.50 116 GLU A N 1
ATOM 941 C CA . GLU A 1 116 ? 9.999 -1.633 4.795 1.00 84.50 116 GLU A CA 1
ATOM 942 C C . GLU A 1 116 ? 10.589 -2.024 6.157 1.00 84.50 116 GLU A C 1
ATOM 944 O O . GLU A 1 116 ? 9.870 -2.459 7.064 1.00 84.50 116 GLU A O 1
ATOM 949 N N . LYS A 1 117 ? 11.889 -1.776 6.353 1.00 85.44 117 LYS A N 1
ATOM 950 C CA . LYS A 1 117 ? 12.558 -1.997 7.640 1.00 85.44 117 LYS A CA 1
ATOM 951 C C . LYS A 1 117 ? 11.926 -1.166 8.759 1.00 85.44 117 LYS A C 1
ATOM 953 O O . LYS A 1 117 ? 11.730 -1.668 9.867 1.00 85.44 117 LYS A O 1
ATOM 958 N N . SER A 1 118 ? 11.575 0.083 8.466 1.00 86.00 118 SER A N 1
ATOM 959 C CA . SER A 1 118 ? 10.939 1.004 9.413 1.00 86.00 118 SER A CA 1
ATOM 960 C C . SER A 1 118 ? 9.530 0.559 9.797 1.00 86.00 118 SER A C 1
ATOM 962 O O . SER A 1 118 ? 9.170 0.564 10.974 1.00 86.00 118 SER A O 1
ATOM 964 N N . ILE A 1 119 ? 8.747 0.081 8.830 1.00 87.06 119 ILE A N 1
ATOM 965 C CA . ILE A 1 119 ? 7.431 -0.513 9.075 1.00 87.06 119 ILE A CA 1
ATOM 966 C C . ILE A 1 119 ? 7.581 -1.783 9.915 1.00 87.06 119 ILE A C 1
ATOM 968 O O . ILE A 1 119 ? 6.819 -1.982 10.861 1.00 87.06 119 ILE A O 1
ATOM 972 N N . GLY A 1 120 ? 8.600 -2.607 9.656 1.00 85.88 120 GLY A N 1
ATOM 973 C CA . GLY A 1 120 ? 8.929 -3.787 10.460 1.00 85.88 120 GLY A CA 1
ATOM 974 C C . GLY A 1 120 ? 9.186 -3.489 11.943 1.00 85.88 120 GLY A C 1
ATOM 975 O O . GLY A 1 120 ? 8.842 -4.314 12.793 1.00 85.88 120 GLY A O 1
ATOM 976 N N . GLN A 1 121 ? 9.716 -2.304 12.260 1.00 87.38 121 GLN A N 1
ATOM 977 C CA . GLN A 1 121 ? 9.973 -1.840 13.630 1.00 87.38 121 GLN A CA 1
ATOM 978 C C . GLN A 1 121 ? 8.713 -1.331 14.351 1.00 87.38 121 GLN A C 1
ATOM 980 O O . GLN A 1 121 ? 8.706 -1.228 15.579 1.00 87.38 121 GLN A O 1
ATOM 985 N N . LEU A 1 122 ? 7.619 -1.062 13.631 1.00 87.62 122 LEU A N 1
ATOM 986 C CA . LEU A 1 122 ? 6.341 -0.728 14.253 1.00 87.62 122 LEU A CA 1
ATOM 987 C C . LEU A 1 122 ? 5.714 -1.945 14.948 1.00 87.62 122 LEU A C 1
ATOM 989 O O . LEU A 1 122 ? 5.804 -3.100 14.503 1.00 87.62 122 LEU A O 1
ATOM 993 N N . SER A 1 123 ? 4.962 -1.663 16.015 1.00 87.50 123 SER A N 1
ATOM 994 C CA . SER A 1 123 ? 4.176 -2.679 16.715 1.00 87.50 123 SER A CA 1
ATOM 995 C C . SER A 1 123 ? 3.230 -3.413 15.752 1.00 87.50 123 SER A C 1
ATOM 997 O O . SER A 1 123 ? 2.703 -2.832 14.797 1.00 87.50 123 SER A O 1
ATOM 999 N N . LYS A 1 124 ? 2.951 -4.696 16.019 1.00 86.75 124 LYS A N 1
ATOM 1000 C CA . LYS A 1 124 ? 2.026 -5.503 15.198 1.00 86.75 124 LYS A CA 1
ATOM 1001 C C . LYS A 1 124 ? 0.642 -4.848 15.065 1.00 86.75 124 LYS A C 1
ATOM 1003 O O . LYS A 1 124 ? 0.007 -4.965 14.020 1.00 86.75 124 LYS A O 1
ATOM 1008 N N . ARG A 1 125 ? 0.182 -4.144 16.107 1.00 85.06 125 ARG A N 1
ATOM 1009 C CA . ARG A 1 125 ? -1.087 -3.397 16.090 1.00 85.06 125 ARG A CA 1
ATOM 1010 C C . ARG A 1 125 ? -1.014 -2.183 15.162 1.00 85.06 125 ARG A C 1
ATOM 1012 O O . ARG A 1 125 ? -1.920 -2.007 14.355 1.00 85.06 125 ARG A O 1
ATOM 1019 N N . SER A 1 126 ? 0.064 -1.402 15.242 1.00 87.00 126 SER A N 1
ATOM 1020 C CA . SER A 1 126 ? 0.291 -0.223 14.396 1.00 87.00 126 SER A CA 1
ATOM 1021 C C . SER A 1 126 ? 0.374 -0.591 12.917 1.00 87.00 126 SER A C 1
ATOM 1023 O O . SER A 1 126 ? -0.330 0.003 12.106 1.00 87.00 126 SER A O 1
ATOM 1025 N N . ARG A 1 127 ? 1.145 -1.634 12.577 1.00 88.31 127 ARG A N 1
ATOM 1026 C CA . ARG A 1 127 ? 1.224 -2.163 11.205 1.00 88.31 127 ARG A CA 1
ATOM 1027 C C . ARG A 1 127 ? -0.131 -2.604 10.675 1.00 88.31 127 ARG A C 1
ATOM 1029 O O . ARG A 1 127 ? -0.494 -2.278 9.555 1.00 88.31 127 ARG A O 1
ATOM 1036 N N . ARG A 1 128 ? -0.898 -3.330 11.494 1.00 88.94 128 ARG A N 1
ATOM 1037 C CA . ARG A 1 128 ? -2.234 -3.786 11.104 1.00 88.94 128 ARG A CA 1
ATOM 1038 C C . ARG A 1 128 ? -3.165 -2.611 10.829 1.00 88.94 128 ARG A C 1
ATOM 1040 O O . ARG A 1 128 ? -3.892 -2.664 9.850 1.00 88.94 128 ARG A O 1
ATOM 1047 N N . LEU A 1 129 ? -3.137 -1.570 11.661 1.00 89.00 129 LEU A N 1
ATOM 1048 C CA . LEU A 1 129 ? -3.977 -0.393 11.453 1.00 89.00 129 LEU A CA 1
ATOM 1049 C C . LEU A 1 129 ? -3.614 0.346 10.156 1.00 89.00 129 LEU A C 1
ATOM 1051 O O . LEU A 1 129 ? -4.516 0.677 9.393 1.00 89.00 129 LEU A O 1
ATOM 1055 N N . LEU A 1 130 ? -2.318 0.553 9.895 1.00 88.56 130 LEU A N 1
ATOM 1056 C CA . LEU A 1 130 ? -1.845 1.171 8.651 1.00 88.56 130 LEU A CA 1
ATOM 1057 C C . LEU A 1 130 ? -2.234 0.330 7.429 1.00 88.56 130 LEU A C 1
ATOM 1059 O O . LEU A 1 130 ? -2.812 0.865 6.496 1.00 88.56 130 LEU A O 1
ATOM 1063 N N . SER A 1 131 ? -2.049 -0.991 7.484 1.00 87.25 131 SER A N 1
ATOM 1064 C CA . SER A 1 131 ? -2.436 -1.899 6.399 1.00 87.25 131 SER A CA 1
ATOM 1065 C C . SER A 1 131 ? -3.949 -1.898 6.138 1.00 87.25 131 SER A C 1
ATOM 1067 O O . SER A 1 131 ? -4.383 -1.892 4.991 1.00 87.25 131 SER A O 1
ATOM 1069 N N . LEU A 1 132 ? -4.789 -1.858 7.178 1.00 88.44 132 LEU A N 1
ATOM 1070 C CA . LEU A 1 132 ? -6.242 -1.757 6.980 1.00 88.44 132 LEU A CA 1
ATOM 1071 C C . LEU A 1 132 ? -6.634 -0.453 6.271 1.00 88.44 132 LEU A C 1
ATOM 1073 O O . LEU A 1 132 ? -7.577 -0.455 5.485 1.00 88.44 132 LEU A O 1
ATOM 1077 N N . TRP A 1 133 ? -5.910 0.635 6.531 1.00 89.62 133 TRP A N 1
ATOM 1078 C CA . TRP A 1 133 ? -6.167 1.929 5.907 1.00 89.62 133 TRP A CA 1
ATOM 1079 C C . TRP A 1 133 ? -5.593 2.023 4.486 1.00 89.62 133 TRP A C 1
ATOM 1081 O O . TRP A 1 133 ? -6.340 2.290 3.556 1.00 89.62 133 TRP A O 1
ATOM 1091 N N . TYR A 1 134 ? -4.296 1.767 4.305 1.00 85.12 134 TYR A N 1
ATOM 1092 C CA . TYR A 1 134 ? -3.584 1.993 3.042 1.00 85.12 134 TYR A CA 1
ATOM 1093 C C . TYR A 1 134 ? -3.604 0.783 2.094 1.00 85.12 134 TYR A C 1
ATOM 1095 O O . TYR A 1 134 ? -3.726 0.957 0.890 1.00 85.12 134 TYR A O 1
ATOM 1103 N N . ASN A 1 135 ? -3.549 -0.456 2.601 1.00 82.44 135 ASN A N 1
ATOM 1104 C CA . ASN A 1 135 ? -3.575 -1.661 1.751 1.00 82.44 135 ASN A CA 1
ATOM 1105 C C . ASN A 1 135 ? -5.001 -2.111 1.410 1.00 82.44 135 ASN A C 1
ATOM 1107 O O . ASN A 1 135 ? -5.265 -2.624 0.324 1.00 82.44 135 ASN A O 1
ATOM 1111 N N . LYS A 1 136 ? -5.914 -2.007 2.384 1.00 85.12 136 LYS A N 1
ATOM 1112 C CA . LYS A 1 136 ? -7.311 -2.449 2.245 1.00 85.12 136 LYS A CA 1
ATOM 1113 C C . LYS A 1 136 ? -8.286 -1.319 1.953 1.00 85.12 136 LYS A C 1
ATOM 1115 O O . LYS A 1 136 ? -9.461 -1.624 1.777 1.00 85.12 136 LYS A O 1
ATOM 1120 N N . GLU A 1 137 ? -7.809 -0.074 1.917 1.00 86.31 137 GLU A N 1
ATOM 1121 C CA . GLU A 1 137 ? -8.608 1.121 1.610 1.00 86.31 137 GLU A CA 1
ATOM 1122 C C . GLU A 1 137 ? -9.884 1.216 2.471 1.00 86.31 137 GLU A C 1
ATOM 1124 O O . GLU A 1 137 ? -10.912 1.743 2.048 1.00 86.31 137 GLU A O 1
ATOM 1129 N N . MET A 1 138 ? -9.847 0.677 3.698 1.00 88.12 138 MET A N 1
ATOM 1130 C CA . MET A 1 138 ? -11.015 0.663 4.572 1.00 88.12 138 MET A CA 1
ATOM 1131 C C . MET A 1 138 ? -11.231 2.040 5.189 1.00 88.12 138 MET A C 1
ATOM 1133 O O . MET A 1 138 ? -10.318 2.665 5.730 1.00 88.12 138 MET A O 1
ATOM 1137 N N . THR A 1 139 ? -12.485 2.471 5.232 1.00 89.69 139 THR A N 1
ATOM 1138 C CA . THR A 1 139 ? -12.877 3.686 5.941 1.00 89.69 139 THR A CA 1
ATOM 1139 C C . THR A 1 139 ? -12.715 3.521 7.452 1.00 89.69 139 THR A C 1
ATOM 1141 O O . THR A 1 139 ? -12.807 2.425 8.012 1.00 89.69 139 THR A O 1
ATOM 1144 N N . ALA A 1 140 ? -12.584 4.634 8.177 1.00 88.19 140 ALA A N 1
ATOM 1145 C CA . ALA A 1 140 ? -12.430 4.596 9.633 1.00 88.19 140 ALA A CA 1
ATOM 1146 C C . ALA A 1 140 ? -13.628 3.919 10.334 1.00 88.19 140 ALA A C 1
ATOM 1148 O O . ALA A 1 140 ? -13.465 3.280 11.372 1.00 88.19 140 ALA A O 1
ATOM 1149 N N . LYS A 1 141 ? -14.834 4.000 9.752 1.00 88.62 141 LYS A N 1
ATOM 1150 C CA . LYS A 1 141 ? -16.024 3.289 10.250 1.00 88.62 141 LYS A CA 1
ATOM 1151 C C . LYS A 1 141 ? -15.899 1.776 10.077 1.00 88.62 141 LYS A C 1
ATOM 1153 O O . LYS A 1 141 ? -16.225 1.028 10.997 1.00 88.62 141 LYS A O 1
ATOM 1158 N N . GLU A 1 142 ? -15.424 1.320 8.924 1.00 89.38 142 GLU A N 1
ATOM 1159 C CA . GLU A 1 142 ? -15.229 -0.105 8.648 1.00 89.38 142 GLU A CA 1
ATOM 1160 C C . GLU A 1 142 ? -14.123 -0.691 9.516 1.00 89.38 142 GLU A C 1
ATOM 1162 O O . GLU A 1 142 ? -14.301 -1.767 10.085 1.00 89.38 142 GLU A O 1
ATOM 1167 N N . ILE A 1 143 ? -13.029 0.051 9.698 1.00 89.75 143 ILE A N 1
ATOM 1168 C CA . ILE A 1 143 ? -11.955 -0.315 10.620 1.00 89.75 143 ILE A CA 1
ATOM 1169 C C . ILE A 1 143 ? -12.505 -0.438 12.044 1.00 89.75 143 ILE A C 1
ATOM 1171 O O . ILE A 1 143 ? -12.271 -1.450 12.702 1.00 89.75 143 ILE A O 1
ATOM 1175 N N . LEU A 1 144 ? -13.298 0.532 12.515 1.00 89.25 144 LEU A N 1
ATOM 1176 C CA . LEU A 1 144 ? -13.911 0.459 13.844 1.00 89.25 144 LEU A CA 1
ATOM 1177 C C . LEU A 1 144 ? -14.763 -0.799 14.006 1.00 89.25 144 LEU A C 1
ATOM 1179 O O . LEU A 1 144 ? -14.645 -1.510 15.002 1.00 89.25 144 LEU A O 1
ATOM 1183 N N . ASN A 1 145 ? -15.609 -1.080 13.018 1.00 88.44 145 ASN A N 1
ATOM 1184 C CA . ASN A 1 145 ? -16.472 -2.254 13.019 1.00 88.44 145 ASN A CA 1
ATOM 1185 C C . ASN A 1 145 ? -15.660 -3.553 12.980 1.00 88.44 145 ASN A C 1
ATOM 1187 O O . ASN A 1 145 ? -16.019 -4.518 13.650 1.00 88.44 145 ASN A O 1
ATOM 1191 N N . PHE A 1 146 ? -14.553 -3.578 12.241 1.00 88.56 146 PHE A N 1
ATOM 1192 C CA . PHE A 1 146 ? -13.643 -4.714 12.181 1.00 88.56 146 PHE A CA 1
ATOM 1193 C C . PHE A 1 146 ? -12.990 -4.996 13.539 1.00 88.56 146 PHE A C 1
ATOM 1195 O O . PHE A 1 146 ? -13.026 -6.131 14.012 1.00 88.56 146 PHE A O 1
ATOM 1202 N N . TYR A 1 147 ? -12.459 -3.969 14.207 1.00 88.44 147 TYR A N 1
ATOM 1203 C CA . TYR A 1 147 ? -11.885 -4.119 15.546 1.00 88.44 147 TYR A CA 1
ATOM 1204 C C . TYR A 1 147 ? -12.942 -4.500 16.592 1.00 88.44 147 TYR A C 1
ATOM 1206 O O . TYR A 1 147 ? -12.668 -5.355 17.431 1.00 88.44 147 TYR A O 1
ATOM 1214 N N . LYS A 1 148 ? -14.165 -3.954 16.497 1.00 87.12 148 LYS A N 1
ATOM 1215 C CA . LYS A 1 148 ? -15.305 -4.340 17.350 1.00 87.12 148 LYS A CA 1
ATOM 1216 C C . LYS A 1 148 ? -15.692 -5.807 17.187 1.00 87.12 148 LYS A C 1
ATOM 1218 O O . LYS A 1 148 ? -15.897 -6.484 18.183 1.00 87.12 148 LYS A O 1
ATOM 1223 N N . LYS A 1 149 ? -15.763 -6.311 15.951 1.00 87.50 149 LYS A N 1
ATOM 1224 C CA . LYS A 1 149 ? -16.098 -7.720 15.674 1.00 87.50 149 LYS A CA 1
ATOM 1225 C C . LYS A 1 149 ? -15.078 -8.702 16.246 1.00 87.50 149 LYS A C 1
ATOM 1227 O O . LYS A 1 149 ? -15.438 -9.829 16.557 1.00 87.50 149 LYS A O 1
ATOM 1232 N N . LEU A 1 150 ? -13.818 -8.287 16.341 1.00 83.94 150 LEU A N 1
ATOM 1233 C CA . LEU A 1 150 ? -12.728 -9.123 16.839 1.00 83.94 150 LEU A CA 1
ATOM 1234 C C . LEU A 1 150 ? -12.430 -8.911 18.330 1.00 83.94 150 LEU A C 1
ATOM 1236 O O . LEU A 1 150 ? -11.542 -9.577 18.849 1.00 83.94 150 LEU A O 1
ATOM 1240 N N . ASP A 1 151 ? -13.125 -7.977 18.985 1.00 82.44 151 ASP A N 1
ATOM 1241 C CA . ASP A 1 151 ? -12.858 -7.522 20.355 1.00 82.44 151 ASP A CA 1
ATOM 1242 C C . ASP A 1 151 ? -11.385 -7.126 20.598 1.00 82.44 151 ASP A C 1
ATOM 1244 O O . ASP A 1 151 ? -10.776 -7.391 21.633 1.00 82.44 151 ASP A O 1
ATOM 1248 N N . ILE A 1 152 ? -10.767 -6.491 19.593 1.00 81.56 152 ILE A N 1
ATOM 1249 C CA . ILE A 1 152 ? -9.367 -6.054 19.653 1.00 81.56 152 ILE A CA 1
ATOM 1250 C C . ILE A 1 152 ? -9.314 -4.552 19.931 1.00 81.56 152 ILE A C 1
ATOM 1252 O O . ILE A 1 152 ? -9.956 -3.749 19.256 1.00 81.5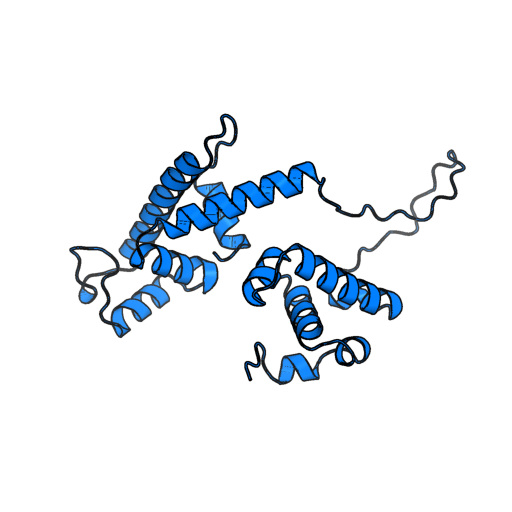6 152 ILE A O 1
ATOM 1256 N N . LEU A 1 153 ? -8.468 -4.156 20.882 1.00 78.12 153 LEU A N 1
ATOM 1257 C CA . LEU A 1 153 ? -8.221 -2.754 21.214 1.00 78.12 153 LEU A CA 1
ATOM 1258 C C . LEU A 1 153 ? -7.442 -2.038 20.096 1.00 78.12 153 LEU A C 1
ATOM 1260 O O . LEU A 1 153 ? -6.388 -2.509 19.661 1.00 78.12 153 LEU A O 1
ATOM 1264 N N . VAL A 1 154 ? -7.929 -0.863 19.682 1.00 74.88 154 VAL A N 1
ATOM 1265 C CA . VAL A 1 154 ? -7.229 0.032 18.735 1.00 74.88 154 VAL A CA 1
ATOM 1266 C C . VAL A 1 154 ? -6.094 0.791 19.432 1.00 74.88 154 VAL A C 1
ATOM 1268 O O . VAL A 1 154 ? -5.028 0.994 18.854 1.00 74.88 154 VAL A O 1
ATOM 1271 N N . LYS A 1 155 ? -6.305 1.182 20.695 1.00 71.88 155 LYS A N 1
ATOM 1272 C CA . LYS A 1 155 ? -5.350 1.915 21.534 1.00 71.88 155 LYS A CA 1
ATOM 1273 C C . LYS A 1 155 ? -5.252 1.251 22.905 1.00 71.88 155 LYS A C 1
ATOM 1275 O O . LYS A 1 155 ? -6.249 0.773 23.441 1.00 71.88 155 LYS A O 1
ATOM 1280 N N . GLU A 1 156 ? -4.057 1.240 23.483 1.00 70.69 156 GLU A N 1
ATOM 1281 C CA . GLU A 1 156 ? -3.862 0.755 24.851 1.00 70.69 156 GLU A CA 1
ATOM 1282 C C . GLU A 1 156 ? -4.610 1.631 25.859 1.00 70.69 156 GLU A C 1
ATOM 1284 O O . GLU A 1 156 ? -4.617 2.858 25.753 1.00 70.69 156 GLU A O 1
ATOM 1289 N N . GLY A 1 157 ? -5.278 0.981 26.814 1.00 70.81 157 GLY A N 1
ATOM 1290 C CA . GLY A 1 157 ? -6.011 1.645 27.892 1.00 70.81 157 GLY A CA 1
ATOM 1291 C C . GLY A 1 157 ? -7.422 2.133 27.544 1.00 70.81 157 GLY A C 1
ATOM 1292 O O . GLY A 1 157 ? -8.108 2.607 28.444 1.00 70.81 157 GLY A O 1
ATOM 1293 N N . LYS A 1 158 ? -7.896 2.001 26.293 1.00 77.81 158 LYS A N 1
ATOM 1294 C CA . LYS A 1 158 ? -9.279 2.355 25.920 1.00 77.81 158 LYS A CA 1
ATOM 1295 C C . LYS A 1 158 ? -10.045 1.135 25.390 1.00 77.81 158 LYS A C 1
ATOM 1297 O O . LYS A 1 158 ? -9.683 0.638 24.324 1.00 77.81 158 LYS A O 1
ATOM 1302 N N . PRO A 1 159 ? -11.104 0.665 26.080 1.00 80.62 159 PRO A N 1
ATOM 1303 C CA . PRO A 1 159 ? -11.930 -0.449 25.617 1.00 80.62 159 PRO A CA 1
ATOM 1304 C C . PRO A 1 159 ? -12.528 -0.203 24.226 1.00 80.62 159 PRO A C 1
ATO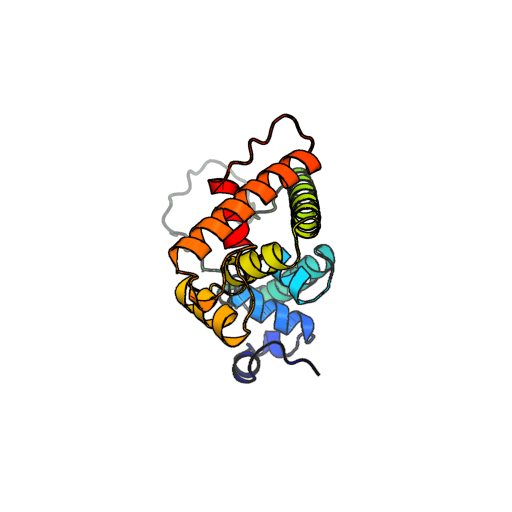M 1306 O O . PRO A 1 159 ? -12.928 0.919 23.892 1.00 80.62 159 PRO A O 1
ATOM 1309 N N . ILE A 1 160 ? -12.669 -1.263 23.422 1.00 80.69 160 ILE A N 1
ATOM 1310 C CA . ILE A 1 160 ? -13.198 -1.153 22.053 1.00 80.69 160 ILE A CA 1
ATOM 1311 C C . ILE A 1 160 ? -14.650 -0.645 22.024 1.00 80.69 160 ILE A C 1
ATOM 1313 O O . ILE A 1 160 ? -15.032 0.102 21.122 1.00 80.69 160 ILE A O 1
ATOM 1317 N N . GLY A 1 161 ? -15.435 -0.949 23.064 1.00 75.44 161 GLY A N 1
ATOM 1318 C CA . GLY A 1 161 ? -16.805 -0.451 23.236 1.00 75.44 161 GLY A CA 1
ATOM 1319 C C . GLY A 1 161 ? -16.907 1.072 23.391 1.00 75.44 161 GLY A C 1
ATOM 1320 O O . GLY A 1 161 ? -17.928 1.651 23.037 1.00 75.44 161 GLY A O 1
ATOM 1321 N N . GLN A 1 162 ? -15.837 1.732 23.845 1.00 81.62 162 GLN A N 1
ATOM 1322 C CA . GLN A 1 162 ? -15.759 3.191 24.008 1.00 81.62 162 GLN A CA 1
ATOM 1323 C C . GLN A 1 162 ? -14.947 3.869 22.893 1.00 81.62 162 GLN A C 1
ATOM 1325 O O . GLN A 1 162 ? -14.748 5.085 22.907 1.00 81.62 162 GLN A O 1
ATOM 1330 N N . THR A 1 163 ? -14.431 3.091 21.939 1.00 85.00 163 THR A N 1
ATOM 1331 C CA . THR A 1 163 ? -13.621 3.609 20.836 1.00 85.00 163 THR A CA 1
ATOM 1332 C C . THR A 1 163 ? -14.524 4.217 19.766 1.00 85.00 163 THR A C 1
ATOM 1334 O O . THR A 1 163 ? -15.523 3.628 19.344 1.00 85.00 163 THR A O 1
ATOM 1337 N N . THR A 1 164 ? -14.160 5.414 19.326 1.00 89.00 164 THR A N 1
ATOM 1338 C CA . THR A 1 164 ? -14.868 6.206 18.323 1.00 89.00 164 THR A CA 1
ATOM 1339 C C . THR A 1 164 ? -14.078 6.261 17.020 1.00 89.00 164 THR A C 1
ATOM 1341 O O . THR A 1 164 ? -12.908 5.887 16.951 1.00 89.00 164 THR A O 1
ATOM 1344 N N . VAL A 1 165 ? -14.712 6.776 15.969 1.00 88.44 165 VAL A N 1
ATOM 1345 C CA . VAL A 1 165 ? -14.056 7.016 14.676 1.00 88.44 165 VAL A CA 1
ATOM 1346 C C . VAL A 1 165 ? -12.893 8.012 14.810 1.00 88.44 165 VAL A C 1
ATOM 1348 O O . VAL A 1 165 ? -11.857 7.835 14.177 1.00 88.44 165 VAL A O 1
ATOM 1351 N N . GLN A 1 166 ? -13.020 9.023 15.675 1.00 88.19 166 GLN A N 1
ATOM 1352 C CA . GLN A 1 166 ? -11.950 9.995 15.929 1.00 88.19 166 GLN A CA 1
ATOM 1353 C C . GLN A 1 166 ? -10.707 9.342 16.545 1.00 88.19 166 GLN A C 1
ATOM 1355 O O . GLN A 1 166 ? -9.586 9.714 16.204 1.00 88.19 166 GLN A O 1
ATOM 1360 N N . ASP A 1 167 ? -10.884 8.328 17.396 1.00 86.19 167 ASP A N 1
ATOM 1361 C CA . ASP A 1 167 ? -9.757 7.596 17.983 1.00 86.19 167 ASP A CA 1
ATOM 1362 C C . ASP A 1 167 ? -8.952 6.826 16.926 1.00 86.19 167 ASP A C 1
ATOM 1364 O O . ASP A 1 167 ? -7.742 6.667 17.077 1.00 86.19 167 ASP A O 1
ATOM 1368 N N . ILE A 1 168 ? -9.603 6.373 15.849 1.00 87.00 168 ILE A N 1
ATOM 1369 C CA . ILE A 1 168 ? -8.933 5.707 14.725 1.00 87.00 168 ILE A CA 1
ATOM 1370 C C . ILE A 1 168 ? -8.072 6.697 13.956 1.00 87.00 168 ILE A C 1
ATOM 1372 O O . ILE A 1 168 ? -6.902 6.411 13.720 1.00 87.00 168 ILE A O 1
ATOM 1376 N N . PHE A 1 169 ? -8.611 7.874 13.628 1.00 89.19 169 PHE A N 1
ATOM 1377 C CA . PHE A 1 169 ? -7.829 8.934 12.991 1.00 89.19 169 PHE A CA 1
ATOM 1378 C C . PHE A 1 169 ? -6.640 9.351 13.856 1.00 89.19 169 PHE A C 1
ATOM 1380 O O . PHE A 1 169 ? -5.516 9.427 13.369 1.00 89.19 169 PHE A O 1
ATOM 1387 N N . TYR A 1 170 ? -6.855 9.529 15.160 1.00 89.31 170 TYR A N 1
ATOM 1388 C CA . TYR A 1 170 ? -5.776 9.840 16.093 1.00 89.31 170 TYR A CA 1
ATOM 1389 C C . TYR A 1 170 ? -4.706 8.737 16.139 1.00 89.31 170 TYR A C 1
ATOM 1391 O O . TYR A 1 170 ? -3.509 9.025 16.154 1.00 89.31 170 TYR A O 1
ATOM 1399 N N . ALA A 1 171 ? -5.114 7.465 16.155 1.00 87.25 171 ALA A N 1
ATOM 1400 C CA . ALA A 1 171 ? -4.187 6.338 16.153 1.00 87.25 171 ALA A CA 1
ATOM 1401 C C . ALA A 1 171 ? -3.401 6.234 14.836 1.00 87.25 171 ALA A C 1
ATOM 1403 O O . ALA A 1 171 ? -2.206 5.940 14.874 1.00 87.25 171 ALA A O 1
ATOM 1404 N N . LEU A 1 172 ? -4.038 6.509 13.694 1.00 88.44 172 LEU A N 1
ATOM 1405 C CA . LEU A 1 172 ? -3.380 6.589 12.389 1.00 88.44 172 LEU A CA 1
ATOM 1406 C C . LEU A 1 172 ? -2.331 7.703 12.372 1.00 88.44 172 LEU A C 1
ATOM 1408 O O . LEU A 1 172 ? -1.169 7.424 12.096 1.00 88.44 172 LEU A O 1
ATOM 1412 N N . GLU A 1 173 ? -2.698 8.923 12.766 1.00 88.88 173 GLU A N 1
ATOM 1413 C CA . GLU A 1 173 ? -1.769 10.061 12.841 1.00 88.88 173 GLU A CA 1
ATOM 1414 C C . GLU A 1 173 ? -0.578 9.775 13.756 1.00 88.88 173 GLU A C 1
ATOM 1416 O O . GLU A 1 173 ? 0.573 10.034 13.400 1.00 88.88 173 GLU A O 1
ATOM 1421 N N . LYS A 1 174 ? -0.832 9.177 14.925 1.00 89.44 174 LYS A N 1
ATOM 1422 C CA . LYS A 1 174 ? 0.233 8.782 15.849 1.00 89.44 174 LYS A CA 1
ATOM 1423 C C . LYS A 1 174 ? 1.163 7.738 15.227 1.00 89.44 174 LYS A C 1
ATOM 1425 O O . LYS A 1 174 ? 2.377 7.841 15.375 1.00 89.44 174 LYS A O 1
ATOM 1430 N N . ASN A 1 175 ? 0.619 6.744 14.527 1.00 89.62 175 ASN A N 1
ATOM 1431 C CA . ASN A 1 175 ? 1.428 5.722 13.864 1.00 89.62 175 ASN A CA 1
ATOM 1432 C C . ASN A 1 175 ? 2.249 6.299 12.703 1.00 89.62 175 ASN A C 1
ATOM 1434 O O . ASN A 1 175 ? 3.396 5.895 12.544 1.00 89.62 175 ASN A O 1
ATOM 1438 N N . ILE A 1 176 ? 1.704 7.251 11.941 1.00 88.25 176 ILE A N 1
ATOM 1439 C CA . ILE A 1 176 ? 2.421 7.947 10.861 1.00 88.25 176 ILE A CA 1
ATOM 1440 C C . ILE A 1 176 ? 3.564 8.785 11.435 1.00 88.25 176 ILE A C 1
ATOM 1442 O O . ILE A 1 176 ? 4.670 8.743 10.906 1.00 88.25 176 ILE A O 1
ATOM 1446 N N . GLN A 1 177 ? 3.334 9.501 12.539 1.00 87.75 177 GLN A N 1
ATOM 1447 C CA . GLN A 1 177 ? 4.399 10.250 13.205 1.00 87.75 177 GLN A CA 1
ATOM 1448 C C . GLN A 1 177 ? 5.511 9.328 13.711 1.00 87.75 177 GLN A C 1
ATOM 1450 O O . GLN A 1 177 ? 6.684 9.601 13.474 1.00 87.75 177 GLN A O 1
ATOM 1455 N N . ASN A 1 178 ? 5.148 8.222 14.359 1.00 87.38 178 ASN A N 1
ATOM 1456 C CA . ASN A 1 178 ? 6.126 7.241 14.819 1.00 87.38 178 ASN A CA 1
ATOM 1457 C C . ASN A 1 178 ? 6.903 6.633 13.641 1.00 87.38 178 ASN A C 1
ATOM 1459 O O . ASN A 1 178 ? 8.118 6.483 13.717 1.00 87.38 178 ASN A O 1
ATOM 1463 N N . LEU A 1 179 ? 6.218 6.301 12.542 1.00 87.25 179 LEU A N 1
ATOM 1464 C CA . LEU A 1 179 ? 6.862 5.784 11.338 1.00 87.25 179 LEU A CA 1
ATOM 1465 C C . LEU A 1 179 ? 7.844 6.804 10.762 1.00 87.25 179 LEU A C 1
ATOM 1467 O O . LEU A 1 179 ? 8.959 6.436 10.421 1.00 87.25 179 LEU A O 1
ATOM 1471 N N . LEU A 1 180 ? 7.464 8.080 10.704 1.00 86.62 180 LEU A N 1
ATOM 1472 C CA . LEU A 1 180 ? 8.320 9.149 10.204 1.00 86.62 180 LEU A CA 1
ATOM 1473 C C . LEU A 1 180 ? 9.624 9.270 11.003 1.00 86.62 180 LEU A C 1
ATOM 1475 O O . LEU A 1 180 ? 10.695 9.393 10.413 1.00 86.62 180 LEU A O 1
ATOM 1479 N N . GLU A 1 181 ? 9.548 9.216 12.332 1.00 85.88 181 GLU A N 1
ATOM 1480 C CA . GLU A 1 181 ? 10.731 9.251 13.202 1.00 85.88 181 GLU A CA 1
ATOM 1481 C C . GLU A 1 181 ? 11.647 8.047 12.958 1.00 85.88 181 GLU A C 1
ATOM 1483 O O . GLU A 1 181 ? 12.867 8.195 12.846 1.00 85.88 181 GLU A O 1
ATOM 1488 N N . ILE A 1 182 ? 11.060 6.860 12.791 1.00 85.25 182 ILE A N 1
ATOM 1489 C CA . ILE A 1 182 ? 11.806 5.633 12.510 1.00 85.25 182 ILE A CA 1
ATOM 1490 C C . ILE A 1 182 ? 12.474 5.699 11.129 1.00 85.25 182 ILE A C 1
ATOM 1492 O O . ILE A 1 182 ? 13.659 5.391 11.001 1.00 85.25 182 ILE A O 1
ATOM 1496 N N . VAL A 1 183 ? 11.738 6.134 10.105 1.00 84.75 183 VAL A N 1
ATOM 1497 C CA . VAL A 1 183 ? 12.233 6.266 8.728 1.00 84.75 183 VAL A CA 1
ATOM 1498 C C . VAL A 1 183 ? 13.396 7.251 8.678 1.00 84.75 183 VAL A C 1
ATOM 1500 O O . VAL A 1 183 ? 14.449 6.910 8.148 1.00 84.75 183 VAL A O 1
ATOM 1503 N N . ARG A 1 184 ? 13.268 8.422 9.316 1.00 83.00 184 ARG A N 1
ATOM 1504 C CA . ARG A 1 184 ? 14.363 9.402 9.436 1.00 83.00 184 ARG A CA 1
ATOM 1505 C C . ARG A 1 184 ? 15.593 8.813 10.126 1.00 83.00 184 ARG A C 1
ATOM 1507 O O . ARG A 1 184 ? 16.714 9.015 9.667 1.00 83.00 184 ARG A O 1
ATOM 1514 N N . THR A 1 185 ? 15.387 8.036 11.189 1.00 81.75 185 THR A N 1
ATOM 1515 C CA . THR A 1 185 ? 16.481 7.361 11.905 1.00 81.75 185 THR A CA 1
ATOM 1516 C C . THR A 1 185 ? 17.196 6.331 11.028 1.00 81.75 185 THR A C 1
ATOM 1518 O O . THR A 1 185 ? 18.418 6.204 11.094 1.00 81.75 185 THR A O 1
ATOM 1521 N N . ASN A 1 186 ? 16.448 5.597 10.202 1.00 77.31 186 ASN A N 1
ATOM 1522 C CA . ASN A 1 186 ? 16.983 4.540 9.347 1.00 77.31 186 ASN A CA 1
ATOM 1523 C C . ASN A 1 186 ? 17.610 5.067 8.047 1.00 77.31 186 ASN A C 1
ATOM 1525 O O . ASN A 1 186 ? 18.501 4.402 7.521 1.00 77.31 186 ASN A O 1
ATOM 1529 N N . LEU A 1 187 ? 17.183 6.231 7.543 1.00 73.31 187 LEU A N 1
ATOM 1530 C CA . LEU A 1 187 ? 17.703 6.802 6.298 1.00 73.31 187 LEU A CA 1
ATOM 1531 C C . LEU A 1 187 ? 19.044 7.527 6.450 1.00 73.31 187 LEU A C 1
ATOM 1533 O O . LEU A 1 187 ? 19.760 7.572 5.460 1.00 73.31 187 LEU A O 1
ATOM 1537 N N . LYS A 1 188 ? 19.407 8.048 7.639 1.00 63.38 188 LYS A N 1
ATOM 1538 C CA . LYS A 1 188 ? 20.689 8.749 7.922 1.00 63.38 188 LYS A CA 1
ATOM 1539 C C . LYS A 1 188 ? 21.278 9.499 6.707 1.00 63.38 188 LYS A C 1
ATOM 1541 O O . LYS A 1 188 ? 22.452 9.334 6.381 1.00 63.38 188 LYS A O 1
ATOM 1546 N N . GLN A 1 189 ? 20.462 10.288 6.018 1.00 55.19 189 GLN A N 1
ATOM 1547 C CA . GLN A 1 189 ? 20.895 11.092 4.881 1.00 55.19 189 GLN A CA 1
ATOM 1548 C C . GLN A 1 189 ? 20.536 12.542 5.169 1.00 55.19 189 GLN A C 1
ATOM 1550 O O . GLN A 1 189 ? 19.359 12.896 5.257 1.00 55.19 189 GLN A O 1
ATOM 1555 N N . ASP A 1 190 ? 21.573 13.358 5.340 1.00 49.03 190 ASP A N 1
ATOM 1556 C CA . ASP A 1 190 ? 21.472 14.810 5.322 1.00 49.03 190 ASP A CA 1
ATOM 1557 C C . ASP A 1 190 ? 20.956 15.222 3.936 1.00 49.03 190 ASP A C 1
ATOM 1559 O O . ASP A 1 190 ? 21.683 15.131 2.950 1.00 49.03 190 ASP A O 1
ATOM 1563 N N . GLY A 1 191 ? 19.679 15.607 3.836 1.00 51.91 191 GLY A N 1
ATOM 1564 C CA . GLY A 1 191 ? 19.138 16.227 2.620 1.00 51.91 191 GLY A CA 1
ATOM 1565 C C . GLY A 1 191 ? 17.693 15.885 2.258 1.00 51.91 191 GLY A C 1
ATOM 1566 O O . GLY A 1 191 ? 17.032 16.712 1.637 1.00 51.91 191 GLY A O 1
ATOM 1567 N N . ILE A 1 192 ? 17.156 14.726 2.662 1.00 56.44 192 ILE A N 1
ATOM 1568 C CA . ILE A 1 192 ? 15.756 14.376 2.358 1.00 56.44 192 ILE A CA 1
ATOM 1569 C C . ILE A 1 192 ? 14.867 14.759 3.541 1.00 56.44 192 ILE A C 1
ATOM 1571 O O . ILE A 1 192 ? 14.705 14.004 4.505 1.00 56.44 192 ILE A O 1
ATOM 1575 N N . GLU A 1 193 ? 14.241 15.933 3.460 1.00 62.88 193 GLU A N 1
ATOM 1576 C CA . GLU A 1 193 ? 13.175 16.326 4.382 1.00 62.88 193 GLU A CA 1
ATOM 1577 C C . GLU A 1 193 ? 11.891 15.546 4.073 1.00 62.88 193 GLU A C 1
ATOM 1579 O O . GLU A 1 193 ? 10.934 16.054 3.490 1.00 62.88 193 GLU A O 1
ATOM 1584 N N . LEU A 1 194 ? 11.840 14.275 4.481 1.00 73.06 194 LEU A N 1
ATOM 1585 C CA . LEU A 1 194 ? 10.595 13.520 4.416 1.00 73.06 194 LEU A CA 1
ATOM 1586 C C . LEU A 1 194 ? 9.581 14.189 5.354 1.00 73.06 194 LEU A C 1
ATOM 1588 O O . LEU A 1 194 ? 9.786 14.258 6.572 1.00 73.06 194 LEU A O 1
ATOM 1592 N N . THR A 1 195 ? 8.501 14.717 4.787 1.00 79.94 195 THR A N 1
ATOM 1593 C CA . THR A 1 195 ? 7.409 15.357 5.529 1.00 79.94 195 THR A CA 1
ATOM 1594 C C . THR A 1 195 ? 6.269 14.365 5.768 1.00 79.94 195 THR A C 1
ATOM 1596 O O . THR A 1 195 ? 6.144 13.355 5.073 1.00 79.94 195 THR A O 1
ATOM 1599 N N . ARG A 1 196 ? 5.399 14.634 6.754 1.00 78.88 196 ARG A N 1
ATOM 1600 C CA . ARG A 1 196 ? 4.208 13.792 6.984 1.00 78.88 196 ARG A CA 1
ATOM 1601 C C . ARG A 1 196 ? 3.305 13.678 5.746 1.00 78.88 196 ARG A C 1
ATOM 1603 O O . ARG A 1 196 ? 2.874 12.561 5.477 1.00 78.88 196 ARG A O 1
ATOM 1610 N N . PRO A 1 197 ? 2.996 14.767 5.008 1.00 81.25 197 PRO A N 1
ATOM 1611 C CA . PRO A 1 197 ? 2.185 14.668 3.797 1.00 81.25 197 PRO A CA 1
ATOM 1612 C C . PRO A 1 197 ? 2.835 13.781 2.737 1.00 81.25 197 PRO A C 1
ATOM 1614 O O . PRO A 1 197 ? 2.168 12.895 2.222 1.00 81.25 197 PRO A O 1
ATOM 1617 N N . ALA A 1 198 ? 4.143 13.935 2.498 1.00 79.31 198 ALA A N 1
ATOM 1618 C CA . ALA A 1 198 ? 4.867 13.101 1.541 1.00 79.31 198 ALA A CA 1
ATOM 1619 C C . ALA A 1 198 ? 4.806 11.612 1.916 1.00 79.31 198 ALA A C 1
ATOM 1621 O O . ALA A 1 198 ? 4.522 10.772 1.069 1.00 79.31 198 ALA A O 1
ATOM 1622 N N . LEU A 1 199 ? 4.989 11.279 3.200 1.00 81.56 199 LEU A N 1
ATOM 1623 C CA . LEU A 1 199 ? 4.870 9.898 3.669 1.00 81.56 199 LEU A CA 1
ATOM 1624 C C . LEU A 1 199 ? 3.450 9.341 3.483 1.00 81.56 199 LEU A C 1
ATOM 1626 O O . LEU A 1 199 ? 3.307 8.177 3.128 1.00 81.56 199 LEU A O 1
ATOM 1630 N N . LYS A 1 200 ? 2.403 10.150 3.691 1.00 82.50 200 LYS A N 1
ATOM 1631 C CA . LYS A 1 200 ? 1.019 9.728 3.422 1.00 82.50 200 LYS A CA 1
ATOM 1632 C C . LYS A 1 200 ? 0.809 9.422 1.946 1.00 82.50 200 LYS A C 1
ATOM 1634 O O . LYS A 1 200 ? 0.321 8.343 1.650 1.00 82.50 200 LYS A O 1
ATOM 1639 N N . THR A 1 201 ? 1.225 10.318 1.054 1.00 79.31 201 THR A N 1
ATOM 1640 C CA . THR A 1 201 ? 1.111 10.116 -0.397 1.00 79.31 201 THR A CA 1
ATOM 1641 C C . THR A 1 201 ? 1.835 8.847 -0.835 1.00 79.31 201 THR A C 1
ATOM 1643 O O . THR A 1 201 ? 1.255 8.020 -1.526 1.00 79.31 201 THR A O 1
ATOM 1646 N N . ILE A 1 202 ? 3.054 8.623 -0.337 1.00 80.19 202 ILE A N 1
ATOM 1647 C CA . ILE A 1 202 ? 3.805 7.396 -0.622 1.00 80.19 202 ILE A CA 1
ATOM 1648 C C . ILE A 1 202 ? 3.040 6.162 -0.128 1.00 80.19 202 ILE A C 1
ATOM 1650 O O . ILE A 1 202 ? 2.932 5.186 -0.862 1.00 80.19 202 ILE A O 1
ATOM 1654 N N . LEU A 1 203 ? 2.487 6.176 1.089 1.00 81.19 203 LEU A N 1
ATOM 1655 C CA . LEU A 1 203 ? 1.711 5.045 1.617 1.00 81.19 203 LEU A CA 1
ATOM 1656 C C . LEU A 1 203 ? 0.402 4.811 0.844 1.00 81.19 203 LEU A C 1
ATOM 1658 O O . LEU A 1 203 ? 0.017 3.661 0.654 1.00 81.19 203 LEU A O 1
ATOM 1662 N N . GLU A 1 204 ? -0.257 5.870 0.371 1.00 79.00 204 GLU A N 1
ATOM 1663 C CA . GLU A 1 204 ? -1.456 5.789 -0.478 1.00 79.00 204 GLU A CA 1
ATOM 1664 C C . GLU A 1 204 ? -1.142 5.170 -1.841 1.00 79.00 204 GLU A C 1
ATOM 1666 O O . GLU A 1 204 ? -1.869 4.291 -2.297 1.00 79.00 204 GLU A O 1
ATOM 1671 N N . GLU A 1 205 ? -0.035 5.565 -2.470 1.00 72.50 205 GLU A N 1
ATOM 1672 C CA . GLU A 1 205 ? 0.368 5.042 -3.779 1.00 72.50 205 GLU A CA 1
ATOM 1673 C C . GLU A 1 205 ? 0.918 3.612 -3.705 1.00 72.50 205 GLU A C 1
ATOM 1675 O O . GLU A 1 205 ? 0.726 2.809 -4.621 1.00 72.50 205 GLU A O 1
ATOM 1680 N N . THR A 1 206 ? 1.608 3.275 -2.615 1.00 68.94 206 THR A N 1
ATOM 1681 C CA . THR A 1 206 ? 2.295 1.982 -2.474 1.00 68.94 206 THR A CA 1
ATOM 1682 C C . THR A 1 206 ? 1.460 0.915 -1.769 1.00 68.94 206 THR A C 1
ATOM 1684 O O . THR A 1 206 ? 1.723 -0.276 -1.947 1.00 68.94 206 THR A O 1
ATOM 1687 N N . GLY A 1 207 ? 0.436 1.307 -1.003 1.00 63.50 207 GLY A N 1
ATOM 1688 C CA . GLY A 1 207 ? -0.464 0.391 -0.297 1.00 63.50 207 GLY A CA 1
ATOM 1689 C C . GLY A 1 207 ? 0.226 -0.472 0.766 1.00 63.50 207 GLY A C 1
ATOM 1690 O O . GLY A 1 207 ? -0.226 -1.593 1.036 1.00 63.50 207 GLY A O 1
ATOM 1691 N N . VAL A 1 208 ? 1.339 0.014 1.325 1.00 57.53 208 VAL A N 1
ATOM 1692 C CA . VAL A 1 208 ? 2.158 -0.695 2.325 1.00 57.53 208 VAL A CA 1
ATOM 1693 C C . VAL A 1 208 ? 1.493 -0.666 3.703 1.00 57.53 208 VAL A C 1
ATOM 1695 O O . VAL A 1 208 ? 1.097 0.425 4.170 1.00 57.53 208 VAL A O 1
#